Protein AF-A0A662XEL2-F1 (afdb_monomer_lite)

Secondary structure (DSSP, 8-state):
-HHHHHHHHHT-TTEEEES---TTS---SEEEEEEEETTEE--HHHHHHHHHHHH-EE-EEE--S-HHHHHHHTT--HHHHHHHHHHHHTT-GGG---EEEEE--TT--HHHHHHHHHHHHHHHHHGGGGGGGEEEETTTTEEEETTTTTS----GGG-----TT------PPPP-S-HHHHHHHHHHHHHHHHHHHHHHHHHHTTS--PPPGGGGGGS----S---S-------TTTT---------------------------TTTHHHHHHTTS--------------------------HHHHHHHHHTBTTTT-EEEETTEEEE-EES-HHHH---BHHHHT-

Foldseek 3Di:
DQLVLLVLQVVALQKQWWDADDPPDPDAQKTWIWGDDPVDTDQQQLLQQQCCQLALEHWDKDQDPPNVVSCLRVVHDPVNSVVLVVCVVVLVLSSHDIIIMFGDDPLDDPLLVVLSSLSSSCCSVQVVLCVVQWDADSVVRHIDGPVCVPPDDDDPVNPDPDDPPDDDPPPFPDADPDQSVQSVVSSVLSVVVSVVSVVVVVVPVVDDDDDDPPPPVPDDDDDDDDPPDDPDSDSPSNPPDPPDPDDDDDDDDDDDDDDDDDDDDDPPVVVVVVVVVPPDDDDDDDDDDDDPPPPPDPDDPPPPSVVSVLQQVQFPQAQRWDQHPSGIHGNDYGHCPPVVTDGNVVVVD

Radius of gyration: 24.94 Å; chains: 1; bounding box: 73×62×74 Å

pLDDT: mean 70.08, std 26.03, range [23.31, 98.12]

Structure (mmCIF, N/CA/C/O backbone):
data_AF-A0A662XEL2-F1
#
_entry.id   AF-A0A662XEL2-F1
#
loop_
_atom_site.group_PDB
_atom_site.id
_atom_site.type_symbol
_atom_site.label_atom_id
_atom_site.label_alt_id
_atom_site.label_comp_id
_atom_site.label_asym_id
_atom_site.label_entity_id
_atom_site.label_seq_id
_atom_site.pdbx_PDB_ins_code
_atom_site.Cartn_x
_atom_site.Cartn_y
_atom_site.Cartn_z
_atom_site.occupancy
_atom_site.B_iso_or_equiv
_atom_site.auth_seq_id
_atom_site.auth_comp_id
_atom_site.auth_asym_id
_atom_site.auth_atom_id
_atom_site.pdbx_PDB_model_num
ATOM 1 N N . HIS A 1 1 ? 1.942 -12.915 -14.004 1.00 81.31 1 HIS A N 1
ATOM 2 C CA . HIS A 1 1 ? 1.811 -11.926 -12.912 1.00 81.31 1 HIS A CA 1
ATOM 3 C C . HIS A 1 1 ? 0.521 -12.044 -12.106 1.00 81.31 1 HIS A C 1
ATOM 5 O O . HIS A 1 1 ? 0.627 -12.357 -10.932 1.00 81.31 1 HIS A O 1
ATOM 11 N N . VAL A 1 2 ? -0.681 -11.873 -12.682 1.00 89.00 2 VAL A N 1
ATOM 12 C CA . VAL A 1 2 ? -1.951 -11.873 -11.906 1.00 89.00 2 VAL A CA 1
ATOM 13 C C . VAL A 1 2 ? -2.126 -13.112 -11.020 1.00 89.00 2 VAL A C 1
ATOM 15 O O . VAL A 1 2 ? -2.349 -12.983 -9.819 1.00 89.00 2 VAL A O 1
ATOM 18 N N . LYS A 1 3 ? -1.957 -14.306 -11.602 1.00 89.12 3 LYS A N 1
ATOM 19 C CA . LYS A 1 3 ? -2.041 -15.579 -10.875 1.00 89.12 3 LYS A CA 1
ATOM 20 C C . LYS A 1 3 ? -1.024 -15.675 -9.728 1.00 89.12 3 LYS A C 1
ATOM 22 O O . LYS A 1 3 ? -1.411 -16.005 -8.617 1.00 89.12 3 LYS A O 1
ATOM 27 N N . HIS A 1 4 ? 0.233 -15.294 -9.979 1.00 90.81 4 HIS A N 1
ATOM 28 C CA . HIS A 1 4 ? 1.301 -15.278 -8.963 1.00 90.81 4 HIS A CA 1
ATOM 29 C C . HIS A 1 4 ? 0.958 -14.366 -7.780 1.00 90.81 4 HIS A C 1
ATOM 31 O O . HIS A 1 4 ? 1.052 -14.774 -6.628 1.00 90.81 4 HIS A O 1
ATOM 37 N N . VAL A 1 5 ? 0.481 -13.147 -8.057 1.00 91.81 5 VAL A N 1
ATOM 38 C CA . VAL A 1 5 ? 0.048 -12.206 -7.011 1.00 91.81 5 VAL A CA 1
ATOM 39 C C . VAL A 1 5 ? -1.099 -12.796 -6.191 1.00 91.81 5 VAL A C 1
ATOM 41 O O . VAL A 1 5 ? -1.062 -12.750 -4.964 1.00 91.81 5 VAL A O 1
ATOM 44 N N . ARG A 1 6 ? -2.107 -13.384 -6.847 1.00 90.62 6 ARG A N 1
ATOM 45 C CA . ARG A 1 6 ? -3.241 -14.018 -6.163 1.00 90.62 6 ARG A CA 1
ATOM 46 C C . ARG A 1 6 ? -2.781 -15.167 -5.270 1.00 90.62 6 ARG A C 1
ATOM 48 O O . ARG A 1 6 ? -3.188 -15.219 -4.113 1.00 90.62 6 ARG A O 1
ATOM 55 N N . GLU A 1 7 ? -1.933 -16.051 -5.783 1.00 91.31 7 GLU A N 1
ATOM 56 C CA . GLU A 1 7 ? -1.376 -17.180 -5.033 1.00 91.31 7 GLU A CA 1
ATOM 57 C C . GLU A 1 7 ? -0.576 -16.696 -3.819 1.00 91.31 7 GLU A C 1
ATOM 59 O O . GLU A 1 7 ? -0.839 -17.144 -2.706 1.00 91.31 7 GLU A O 1
ATOM 64 N N . SER A 1 8 ? 0.325 -15.728 -4.004 1.00 93.38 8 SER A N 1
ATOM 65 C CA . SER A 1 8 ? 1.147 -15.164 -2.927 1.00 93.38 8 SER A CA 1
ATOM 66 C C . SER A 1 8 ? 0.305 -14.502 -1.831 1.00 93.38 8 SER A C 1
ATOM 68 O O . SER A 1 8 ? 0.497 -14.776 -0.647 1.00 93.38 8 SER A O 1
ATOM 70 N N . LEU A 1 9 ? -0.678 -13.673 -2.200 1.00 92.62 9 LEU A N 1
ATOM 71 C CA . LEU A 1 9 ? -1.538 -12.996 -1.223 1.00 92.62 9 LEU A CA 1
ATOM 72 C C . LEU A 1 9 ? -2.494 -13.965 -0.514 1.00 92.62 9 LEU A C 1
ATOM 74 O O . LEU A 1 9 ? -2.778 -13.776 0.665 1.00 92.62 9 LEU A O 1
ATOM 78 N N . SER A 1 10 ? -2.966 -15.008 -1.202 1.00 90.81 10 SER A N 1
ATOM 79 C CA . SER A 1 10 ? -3.894 -15.995 -0.626 1.00 90.81 10 SER A CA 1
ATOM 80 C C . SER A 1 10 ? -3.216 -16.975 0.334 1.00 90.81 10 SER A C 1
ATOM 82 O O . SER A 1 10 ? -3.900 -17.618 1.123 1.00 90.81 10 SER A O 1
ATOM 84 N N . GLN A 1 11 ? -1.886 -17.098 0.293 1.00 93.12 11 GLN A N 1
ATOM 85 C CA . GLN A 1 11 ? -1.121 -17.935 1.226 1.00 93.12 11 GLN A CA 1
ATOM 86 C C . GLN A 1 11 ? -1.034 -17.351 2.643 1.00 93.12 11 GLN A C 1
ATOM 88 O O . GLN A 1 11 ? -0.609 -18.049 3.563 1.00 93.12 11 GLN A O 1
ATOM 93 N N . ASN A 1 12 ? -1.411 -16.085 2.838 1.00 94.38 12 ASN A N 1
ATOM 94 C CA . ASN A 1 12 ? -1.330 -15.417 4.129 1.00 94.38 12 ASN A CA 1
ATOM 95 C C . ASN A 1 12 ? -2.712 -15.265 4.770 1.00 94.38 12 ASN A C 1
ATOM 97 O O . ASN A 1 12 ? -3.530 -14.471 4.314 1.00 94.38 12 ASN A O 1
ATOM 101 N N . ASP A 1 13 ? -2.933 -15.949 5.895 1.00 93.81 13 ASP A N 1
ATOM 102 C CA . ASP A 1 13 ? -4.212 -15.958 6.627 1.00 93.81 13 ASP A CA 1
ATOM 103 C C . ASP A 1 13 ? -4.664 -14.576 7.145 1.00 93.81 13 ASP A C 1
ATOM 105 O O . ASP A 1 13 ? -5.832 -14.381 7.518 1.00 93.81 13 ASP A O 1
ATOM 109 N N . HIS A 1 14 ? -3.735 -13.617 7.214 1.00 96.06 14 HIS A N 1
ATOM 110 C CA . HIS A 1 14 ? -4.003 -12.236 7.606 1.00 96.06 14 HIS A CA 1
ATOM 111 C C . HIS A 1 14 ? -4.442 -11.359 6.435 1.00 96.06 14 HIS A C 1
ATOM 113 O O . HIS A 1 14 ? -4.916 -10.249 6.665 1.00 96.06 14 HIS A O 1
ATOM 119 N N . ILE A 1 15 ? -4.294 -11.812 5.191 1.00 96.25 15 ILE A N 1
ATOM 120 C CA . ILE A 1 15 ? -4.697 -11.060 4.007 1.00 96.25 15 ILE A CA 1
ATOM 121 C C . ILE A 1 15 ? -6.046 -11.584 3.544 1.00 96.25 15 ILE A C 1
ATOM 123 O O . ILE A 1 15 ? -6.220 -12.760 3.246 1.00 96.25 15 ILE A O 1
ATOM 127 N N . VAL A 1 16 ? -7.012 -10.680 3.447 1.00 94.06 16 VAL A N 1
ATOM 128 C CA . VAL A 1 16 ? -8.316 -10.988 2.877 1.00 94.06 16 VAL A CA 1
ATOM 129 C C . VAL A 1 16 ? -8.413 -10.274 1.540 1.00 94.06 16 VAL A C 1
ATOM 131 O O . VAL A 1 16 ? -8.630 -9.061 1.480 1.00 94.06 16 VAL A O 1
ATOM 134 N N . LEU A 1 17 ? -8.196 -11.034 0.467 1.00 92.44 17 LEU A N 1
ATOM 135 C CA . LEU A 1 17 ? -8.335 -10.546 -0.898 1.00 92.44 17 LEU A CA 1
ATOM 136 C C . LEU A 1 17 ? -9.823 -10.428 -1.250 1.00 92.44 17 LEU A C 1
ATOM 138 O O . LEU A 1 17 ? -10.615 -11.338 -0.984 1.00 92.44 17 LEU A O 1
ATOM 142 N N . LEU A 1 18 ? -10.202 -9.301 -1.844 1.00 89.44 18 LEU A N 1
ATOM 143 C CA . LEU A 1 18 ? -11.583 -8.973 -2.182 1.00 89.44 18 LEU A CA 1
ATOM 144 C C . LEU A 1 18 ? -11.838 -9.135 -3.682 1.00 89.44 18 LEU A C 1
ATOM 146 O O . LEU A 1 18 ? -10.959 -8.860 -4.500 1.00 89.44 18 LEU A O 1
ATOM 150 N N . GLY A 1 19 ? -13.066 -9.513 -4.031 1.00 84.06 19 GLY A N 1
ATOM 151 C CA . GLY A 1 19 ? -13.492 -9.769 -5.407 1.00 84.06 19 GLY A CA 1
ATOM 152 C C . GLY A 1 19 ? -13.508 -11.257 -5.752 1.00 84.06 19 GLY A C 1
ATOM 153 O O . GLY A 1 19 ? -13.352 -12.108 -4.880 1.00 84.06 19 GLY A O 1
ATOM 154 N N . CYS A 1 20 ? -13.739 -11.557 -7.030 1.00 78.00 20 CYS A N 1
ATOM 155 C CA . CYS A 1 20 ? -13.738 -12.924 -7.541 1.00 78.00 20 CYS A CA 1
ATOM 156 C C . CYS A 1 20 ? -12.298 -13.421 -7.734 1.00 78.00 20 CYS A C 1
ATOM 158 O O . CYS A 1 20 ? -11.471 -12.720 -8.322 1.00 78.00 20 CYS A O 1
ATOM 160 N N . HIS A 1 21 ? -12.024 -14.633 -7.247 1.00 73.06 21 HIS A N 1
ATOM 161 C CA . HIS A 1 21 ? -10.692 -15.254 -7.265 1.00 73.06 21 HIS A CA 1
ATOM 162 C C . HIS A 1 21 ? -10.622 -16.494 -8.150 1.00 73.06 21 HIS A C 1
ATOM 164 O O . HIS A 1 21 ? -9.624 -17.211 -8.103 1.00 73.06 21 HIS A O 1
ATOM 170 N N . ASP A 1 22 ? -11.663 -16.748 -8.941 1.00 75.31 22 ASP A N 1
ATOM 171 C CA . ASP A 1 22 ? -11.714 -17.921 -9.800 1.00 75.31 22 ASP A CA 1
ATOM 172 C C . ASP A 1 22 ? -10.627 -17.838 -10.883 1.00 75.31 22 ASP A C 1
ATOM 174 O O . ASP A 1 22 ? -10.302 -16.773 -11.423 1.00 75.31 22 ASP A O 1
ATOM 178 N N . ASP A 1 23 ? -10.026 -18.986 -11.189 1.00 67.50 23 ASP A N 1
ATOM 179 C CA . ASP A 1 23 ? -8.933 -19.092 -12.163 1.00 67.50 23 ASP A CA 1
ATOM 180 C C . ASP A 1 23 ? -9.390 -18.870 -13.617 1.00 67.50 23 ASP A C 1
ATOM 182 O O . ASP A 1 23 ? -8.546 -18.721 -14.496 1.00 67.50 23 ASP A O 1
ATOM 186 N N . ASP A 1 24 ? -10.702 -18.812 -13.860 1.00 68.88 24 ASP A N 1
ATOM 187 C CA . ASP A 1 24 ? -11.320 -18.694 -15.190 1.00 68.88 24 ASP A CA 1
ATOM 188 C C . ASP A 1 24 ? -11.743 -17.254 -15.547 1.00 68.88 24 ASP A C 1
ATOM 190 O O . ASP A 1 24 ? -12.446 -17.020 -16.527 1.00 68.88 24 ASP A O 1
ATOM 194 N N . VAL A 1 25 ? -11.348 -16.263 -14.737 1.00 71.62 25 VAL A N 1
ATOM 195 C CA . VAL A 1 25 ? -11.712 -14.855 -14.956 1.00 71.62 25 VAL A CA 1
ATOM 196 C C . VAL A 1 25 ? -10.517 -14.061 -15.472 1.00 71.62 25 VAL A C 1
ATOM 198 O O . VAL A 1 25 ? -9.508 -13.909 -14.777 1.00 71.62 25 VAL A O 1
ATOM 201 N N . ASP A 1 26 ? -10.672 -13.475 -16.662 1.00 77.31 26 ASP A N 1
ATOM 202 C CA . ASP A 1 26 ? -9.770 -12.447 -17.187 1.00 77.31 26 ASP A CA 1
ATOM 203 C C . ASP A 1 26 ? -9.827 -11.205 -16.284 1.00 77.31 26 ASP A C 1
ATOM 205 O O . ASP A 1 26 ? -10.736 -10.375 -16.357 1.00 77.31 26 ASP A O 1
ATOM 209 N N . GLN A 1 27 ? -8.847 -11.092 -15.388 1.00 82.00 27 GLN A N 1
ATOM 210 C CA . GLN A 1 27 ? -8.772 -10.036 -14.386 1.00 82.00 27 GLN A CA 1
ATOM 211 C C . GLN A 1 27 ? -7.630 -9.067 -14.704 1.00 82.00 27 GLN A C 1
ATOM 213 O O . GLN A 1 27 ? -6.490 -9.471 -14.939 1.00 82.00 27 GLN A O 1
ATOM 218 N N . LEU A 1 28 ? -7.914 -7.764 -14.635 1.00 86.38 28 LEU A N 1
ATOM 219 C CA . LEU A 1 28 ? -6.862 -6.747 -14.610 1.00 86.38 28 LEU A CA 1
ATOM 220 C C . LEU A 1 28 ? -5.964 -6.945 -13.373 1.00 86.38 28 LEU A C 1
ATOM 222 O O . LEU A 1 28 ? -6.461 -7.364 -12.328 1.00 86.38 28 LEU A O 1
ATOM 226 N N . PRO A 1 29 ? -4.667 -6.593 -13.431 1.00 89.31 29 PRO A N 1
ATOM 227 C CA . PRO A 1 29 ? -3.727 -6.729 -12.314 1.00 89.31 29 PRO A CA 1
ATOM 228 C C . PRO A 1 29 ? -3.955 -5.662 -11.228 1.00 89.31 29 PRO A C 1
ATOM 230 O O . PRO A 1 29 ? -3.033 -4.952 -10.833 1.00 89.31 29 PRO A O 1
ATOM 233 N N . VAL A 1 30 ? -5.198 -5.523 -10.765 1.00 90.38 30 VAL A N 1
ATOM 234 C CA . VAL A 1 30 ? -5.658 -4.590 -9.739 1.00 90.38 30 VAL A CA 1
ATOM 235 C C . VAL A 1 30 ? -6.266 -5.404 -8.608 1.00 90.38 30 VAL A C 1
ATOM 237 O O . VAL A 1 30 ? -7.253 -6.115 -8.789 1.00 90.38 30 VAL A O 1
ATOM 240 N N . PHE A 1 31 ? -5.689 -5.263 -7.424 1.00 91.56 31 PHE A N 1
ATOM 241 C CA . PHE A 1 31 ? -6.018 -6.060 -6.255 1.00 91.56 31 PHE A CA 1
ATOM 242 C C . PHE A 1 31 ? -6.499 -5.148 -5.137 1.00 91.56 31 PHE A C 1
ATOM 244 O O . PHE A 1 31 ? -5.882 -4.122 -4.851 1.00 91.56 31 PHE A O 1
ATOM 251 N N . SER A 1 32 ? -7.610 -5.524 -4.508 1.00 92.19 32 SER A N 1
ATOM 252 C CA . SER A 1 32 ? -8.132 -4.864 -3.312 1.00 92.19 32 SER A CA 1
ATOM 253 C C . SER A 1 32 ? -8.123 -5.855 -2.162 1.00 92.19 32 SER A C 1
ATOM 255 O O . SER A 1 32 ? -8.583 -6.982 -2.323 1.00 92.19 32 SER A O 1
ATOM 257 N N . PHE A 1 33 ? -7.604 -5.452 -1.011 1.00 94.19 33 PHE A N 1
ATOM 258 C CA . PHE A 1 33 ? -7.490 -6.328 0.148 1.00 94.19 33 PHE A CA 1
ATOM 259 C C . PHE A 1 33 ? -7.634 -5.554 1.456 1.00 94.19 33 PHE A C 1
ATOM 261 O O . PHE A 1 33 ? -7.467 -4.331 1.516 1.00 94.19 33 PHE A O 1
ATOM 268 N N . VAL A 1 34 ? -7.929 -6.299 2.515 1.00 94.81 34 VAL A N 1
ATOM 269 C CA . VAL A 1 34 ? -7.881 -5.832 3.903 1.00 94.81 34 VAL A CA 1
ATOM 270 C C . VAL A 1 34 ? -6.961 -6.741 4.712 1.00 94.81 34 VAL A C 1
ATOM 272 O O . VAL A 1 34 ? -6.758 -7.905 4.363 1.00 94.81 34 VAL A O 1
ATOM 275 N N . ILE A 1 35 ? -6.380 -6.200 5.783 1.00 95.88 35 ILE A N 1
ATOM 276 C CA . ILE A 1 35 ? -5.488 -6.952 6.670 1.00 95.88 35 ILE A CA 1
ATOM 277 C C . ILE A 1 35 ? -6.217 -7.246 7.972 1.00 95.88 35 ILE A C 1
ATOM 279 O O . ILE A 1 35 ? -6.613 -6.324 8.685 1.00 95.88 35 ILE A O 1
ATOM 283 N N . ARG A 1 36 ? -6.367 -8.531 8.280 1.00 94.75 36 ARG A N 1
ATOM 284 C CA . ARG A 1 36 ? -7.054 -9.061 9.452 1.00 94.75 36 ARG A CA 1
ATOM 285 C C . ARG A 1 36 ? -6.076 -9.353 10.587 1.00 94.75 36 ARG A C 1
ATOM 287 O O . ARG A 1 36 ? -5.066 -10.035 10.411 1.00 94.75 36 ARG A O 1
ATOM 294 N N . PHE A 1 37 ? -6.431 -8.904 11.781 1.00 92.56 37 PHE A N 1
ATOM 295 C CA . PHE A 1 37 ? -5.748 -9.206 13.029 1.00 92.56 37 PHE A CA 1
ATOM 296 C C . PHE A 1 37 ? -6.781 -9.645 14.073 1.00 92.56 37 PHE A C 1
ATOM 298 O O . PHE A 1 37 ? -7.514 -8.820 14.616 1.00 92.56 37 PHE A O 1
ATOM 305 N N . GLY A 1 38 ? -6.856 -10.955 14.327 1.00 89.81 38 GLY A N 1
ATOM 306 C CA . GLY A 1 38 ? -7.899 -11.536 15.176 1.00 89.81 38 GLY A CA 1
ATOM 307 C C . GLY A 1 38 ? -9.292 -11.370 14.560 1.00 89.81 38 GLY A C 1
ATOM 308 O O . GLY A 1 38 ? -9.525 -11.792 13.425 1.00 89.81 38 GLY A O 1
ATOM 309 N N . ASP A 1 39 ? -10.185 -10.741 15.320 1.00 87.69 39 ASP A N 1
ATOM 310 C CA . ASP A 1 39 ? -11.562 -10.367 14.970 1.00 87.69 39 ASP A CA 1
ATOM 311 C C . ASP A 1 39 ? -11.663 -8.987 14.288 1.00 87.69 39 ASP A C 1
ATOM 313 O O . ASP A 1 39 ? -12.748 -8.559 13.899 1.00 87.69 39 ASP A O 1
ATOM 317 N N . ARG A 1 40 ? -10.540 -8.273 14.141 1.00 89.31 40 ARG A N 1
ATOM 318 C CA . ARG A 1 40 ? -10.487 -6.885 13.658 1.00 89.31 40 ARG A CA 1
ATOM 319 C C . ARG A 1 40 ? -9.664 -6.746 12.390 1.00 89.31 40 ARG A C 1
ATOM 321 O O . ARG A 1 40 ? -8.925 -7.644 11.986 1.00 89.31 40 ARG A O 1
ATOM 328 N N . PHE A 1 41 ? -9.755 -5.567 11.787 1.00 92.44 41 PHE A N 1
ATOM 329 C CA . PHE A 1 41 ? -8.969 -5.192 10.619 1.00 92.44 41 PHE A CA 1
ATOM 330 C C . PHE A 1 41 ? -8.073 -3.997 10.927 1.00 92.44 41 PHE A C 1
ATOM 332 O O . PHE A 1 41 ? -8.455 -3.083 11.659 1.00 92.44 41 PHE A O 1
ATOM 339 N N . LEU A 1 42 ? -6.875 -3.994 10.347 1.00 94.19 42 LEU A N 1
ATOM 340 C CA . LEU A 1 42 ? -6.042 -2.799 10.328 1.00 94.19 42 LEU A CA 1
ATOM 341 C C . LEU A 1 42 ? -6.672 -1.762 9.398 1.00 94.19 42 LEU A C 1
ATOM 343 O O . LEU A 1 42 ? -7.098 -2.082 8.288 1.00 94.19 42 LEU A O 1
ATOM 347 N N . HIS A 1 43 ? -6.679 -0.505 9.835 1.00 93.94 43 HIS A N 1
ATOM 348 C CA . HIS A 1 43 ? -7.201 0.595 9.034 1.00 93.94 43 HIS A CA 1
ATOM 349 C C . HIS A 1 43 ? -6.434 0.702 7.702 1.00 93.94 43 HIS A C 1
ATOM 351 O O . HIS A 1 43 ? -5.205 0.777 7.684 1.00 93.94 43 HIS A O 1
ATOM 357 N N . HIS A 1 44 ? -7.134 0.773 6.569 1.00 93.94 44 HIS A N 1
ATOM 358 C CA . HIS A 1 44 ? -6.510 0.764 5.237 1.00 93.94 44 HIS A CA 1
ATOM 359 C C . HIS A 1 44 ? -5.459 1.877 5.048 1.00 93.94 44 HIS A C 1
ATOM 361 O O . HIS A 1 44 ? -4.371 1.628 4.530 1.00 93.94 44 HIS A O 1
ATOM 367 N N . ASN A 1 45 ? -5.731 3.100 5.523 1.00 94.12 45 ASN A N 1
ATOM 368 C CA . ASN A 1 45 ? -4.757 4.201 5.457 1.00 94.12 45 ASN A CA 1
ATOM 369 C C . ASN A 1 45 ? -3.527 3.978 6.351 1.00 94.12 45 ASN A C 1
ATOM 371 O O . ASN A 1 45 ? -2.446 4.441 5.995 1.00 94.12 45 ASN A O 1
ATOM 375 N N . PHE A 1 46 ? -3.655 3.242 7.460 1.00 95.69 46 PHE A N 1
ATOM 376 C CA . PHE A 1 46 ? -2.504 2.850 8.277 1.00 95.69 46 PHE A CA 1
ATOM 377 C C . PHE A 1 46 ? -1.610 1.880 7.506 1.00 95.69 46 PHE A C 1
ATOM 379 O O . PHE A 1 46 ? -0.398 2.070 7.445 1.00 95.69 46 PHE A O 1
ATOM 386 N N . VAL A 1 47 ? -2.210 0.887 6.843 1.00 96.88 47 VAL A N 1
ATOM 387 C CA . VAL A 1 47 ? -1.482 -0.069 5.996 1.00 96.88 47 VAL A CA 1
ATOM 388 C C . VAL A 1 47 ? -0.738 0.652 4.868 1.00 96.88 47 VAL A C 1
ATOM 390 O O . VAL A 1 47 ? 0.442 0.386 4.649 1.00 96.88 47 VAL A O 1
ATOM 393 N N . CYS A 1 48 ? -1.385 1.610 4.195 1.00 95.94 48 CYS A N 1
ATOM 394 C CA . CYS A 1 48 ? -0.749 2.410 3.141 1.00 95.94 48 CYS A CA 1
ATOM 395 C C . CYS A 1 48 ? 0.415 3.254 3.678 1.00 95.94 48 CYS A C 1
ATOM 397 O O . CYS A 1 48 ? 1.485 3.293 3.069 1.00 95.94 48 CYS A O 1
ATOM 399 N N . ALA A 1 49 ? 0.231 3.902 4.834 1.00 96.12 49 ALA A N 1
ATOM 4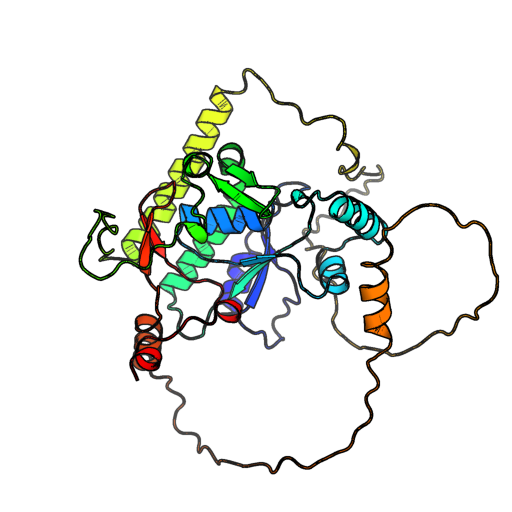00 C CA . ALA A 1 49 ? 1.286 4.675 5.483 1.00 96.12 49 ALA A CA 1
ATOM 401 C C . ALA A 1 49 ? 2.484 3.789 5.850 1.00 96.12 49 ALA A C 1
ATOM 403 O O . ALA A 1 49 ? 3.628 4.172 5.612 1.00 96.12 49 ALA A O 1
ATOM 404 N N . LEU A 1 50 ? 2.229 2.584 6.364 1.00 97.12 50 LEU A N 1
ATOM 405 C CA . LEU A 1 50 ? 3.274 1.654 6.772 1.00 97.12 50 LEU A CA 1
ATOM 406 C C . LEU A 1 50 ? 4.049 1.079 5.576 1.00 97.12 50 LEU A C 1
ATOM 408 O O . LEU A 1 50 ? 5.276 1.011 5.630 1.00 97.12 50 LEU A O 1
ATOM 412 N N . LEU A 1 51 ? 3.360 0.725 4.484 1.00 97.94 51 LEU A N 1
ATOM 413 C CA . LEU A 1 51 ? 3.994 0.295 3.229 1.00 97.94 51 LEU A CA 1
ATOM 414 C C . LEU A 1 51 ? 4.904 1.389 2.655 1.00 97.94 51 LEU A C 1
ATOM 416 O O . LEU A 1 51 ? 6.044 1.119 2.269 1.00 97.94 51 LEU A O 1
ATOM 420 N N . ASN A 1 52 ? 4.439 2.637 2.668 1.00 96.88 52 ASN A N 1
ATOM 421 C CA . ASN A 1 52 ? 5.236 3.766 2.210 1.00 96.88 52 ASN A CA 1
ATOM 422 C C . ASN A 1 52 ? 6.436 4.025 3.134 1.00 96.88 52 ASN A C 1
ATOM 424 O O . ASN A 1 52 ? 7.553 4.197 2.658 1.00 96.88 52 ASN A O 1
ATOM 428 N N . ASP A 1 53 ? 6.233 4.043 4.450 1.00 97.00 53 ASP A N 1
ATOM 429 C CA . ASP A 1 53 ? 7.278 4.433 5.396 1.00 97.00 53 ASP A CA 1
ATOM 430 C C . ASP A 1 53 ? 8.356 3.354 5.583 1.00 97.00 53 ASP A C 1
ATOM 432 O O . ASP A 1 53 ? 9.530 3.688 5.711 1.00 97.00 53 ASP A O 1
ATOM 436 N N . LEU A 1 54 ? 8.000 2.066 5.587 1.00 97.38 54 LEU A N 1
ATOM 437 C CA . LEU A 1 54 ? 8.983 0.984 5.727 1.00 97.38 54 LEU A CA 1
ATOM 438 C C . LEU A 1 54 ? 9.657 0.624 4.401 1.00 97.38 54 LEU A C 1
ATOM 440 O O . LEU A 1 54 ? 10.849 0.317 4.395 1.00 97.38 54 LEU A O 1
ATOM 444 N N . PHE A 1 55 ? 8.912 0.660 3.294 1.00 98.00 55 PHE A N 1
ATOM 445 C CA . PHE A 1 55 ? 9.341 0.046 2.034 1.00 98.00 55 PHE A CA 1
ATOM 446 C C . PHE A 1 55 ? 9.392 1.013 0.850 1.00 98.00 55 PHE A C 1
ATOM 448 O O . PHE A 1 55 ? 9.900 0.644 -0.207 1.00 98.00 55 PHE A O 1
ATOM 455 N N . GLY A 1 56 ? 8.885 2.238 0.996 1.00 96.56 56 GLY A N 1
ATOM 456 C CA . GLY A 1 56 ? 8.755 3.179 -0.116 1.00 96.56 56 GLY A CA 1
ATOM 457 C C . GLY A 1 56 ? 7.645 2.822 -1.104 1.00 96.56 56 GLY A C 1
ATOM 458 O O . GLY A 1 56 ? 7.577 3.431 -2.170 1.00 96.56 56 GLY A O 1
ATOM 459 N N . ILE A 1 57 ? 6.784 1.854 -0.767 1.00 96.75 57 ILE A N 1
ATOM 460 C CA . ILE A 1 57 ? 5.730 1.351 -1.650 1.00 96.75 57 ILE A CA 1
ATOM 461 C C . ILE A 1 57 ? 4.485 2.225 -1.517 1.00 96.75 57 ILE A C 1
ATOM 463 O O . ILE A 1 57 ? 3.899 2.349 -0.442 1.00 96.75 57 ILE A O 1
ATOM 467 N N . GLN A 1 58 ? 4.057 2.807 -2.631 1.00 93.56 58 GLN A N 1
ATOM 468 C CA . GLN A 1 58 ? 2.917 3.70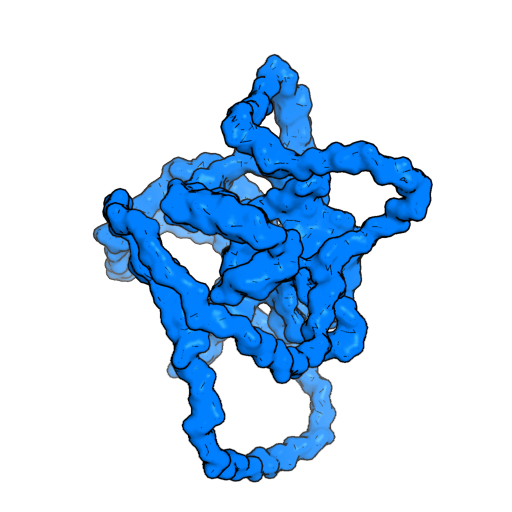7 -2.695 1.00 93.56 58 GLN A CA 1
ATOM 469 C C . GLN A 1 58 ? 1.673 2.977 -3.179 1.00 93.56 58 GLN A C 1
ATOM 471 O O . GLN A 1 58 ? 1.477 2.772 -4.377 1.00 93.56 58 GLN A O 1
ATOM 476 N N . THR A 1 59 ? 0.824 2.627 -2.222 1.00 93.56 59 THR A N 1
ATOM 477 C CA . THR A 1 59 ? -0.528 2.110 -2.438 1.00 93.56 59 THR A CA 1
ATOM 478 C C . THR A 1 59 ? -1.566 3.193 -2.149 1.00 93.56 59 THR A C 1
ATOM 480 O O . THR A 1 59 ? -1.247 4.284 -1.662 1.00 93.56 59 THR A O 1
ATOM 483 N N . ARG A 1 60 ? -2.831 2.915 -2.469 1.00 89.50 60 ARG A N 1
ATOM 484 C CA . ARG A 1 60 ? -3.954 3.796 -2.131 1.00 89.50 60 ARG A CA 1
ATOM 485 C C . ARG A 1 60 ? -4.913 3.068 -1.207 1.00 89.50 60 ARG A C 1
ATOM 487 O O . ARG A 1 60 ? -5.332 1.951 -1.491 1.00 89.50 60 ARG A O 1
ATOM 494 N N . GLY A 1 61 ? -5.288 3.742 -0.129 1.00 87.00 61 GLY A N 1
ATOM 495 C CA . GLY A 1 61 ? -6.370 3.330 0.750 1.00 87.00 61 GLY A CA 1
ATOM 496 C C . GLY A 1 61 ? -7.600 4.183 0.472 1.00 87.00 61 GLY A C 1
ATOM 497 O O . GLY A 1 61 ? -7.472 5.382 0.219 1.00 87.00 61 GLY A O 1
ATOM 498 N N . GLY A 1 62 ? -8.788 3.592 0.519 1.00 80.25 62 GLY A N 1
ATOM 499 C CA . GLY A 1 62 ? -10.015 4.376 0.438 1.00 80.25 62 GLY A CA 1
ATOM 500 C C . GLY A 1 62 ? -11.290 3.551 0.434 1.00 80.25 62 GLY A C 1
ATOM 501 O O . GLY A 1 62 ? -11.281 2.348 0.163 1.00 80.25 62 GLY A O 1
ATOM 502 N N . CYS A 1 63 ? -12.399 4.235 0.714 1.00 69.75 63 CYS A N 1
ATOM 503 C CA . CYS A 1 63 ? -13.729 3.714 0.447 1.00 69.75 63 CYS A CA 1
ATOM 504 C C . CYS A 1 63 ? -13.951 3.670 -1.069 1.00 69.75 63 CYS A C 1
ATOM 506 O O . CYS A 1 63 ? -13.596 4.607 -1.790 1.00 69.75 63 CYS A O 1
ATOM 508 N N . GLN A 1 64 ? -14.544 2.592 -1.572 1.00 62.19 64 GLN A N 1
ATOM 509 C CA . GLN A 1 64 ? -14.913 2.545 -2.982 1.00 62.19 64 GLN A CA 1
ATOM 510 C C . GLN A 1 64 ? -16.036 3.556 -3.250 1.00 62.19 64 GLN A C 1
ATOM 512 O O . GLN A 1 64 ? -16.964 3.676 -2.454 1.00 62.19 64 GLN A O 1
ATOM 517 N N . CYS A 1 65 ? -15.967 4.273 -4.377 1.00 59.28 65 CYS A N 1
ATOM 518 C CA . CYS A 1 65 ? -16.973 5.271 -4.774 1.00 59.28 65 CYS A CA 1
ATOM 519 C C . CYS A 1 65 ? -18.384 4.678 -4.957 1.00 59.28 65 CYS A C 1
ATOM 521 O O . CYS A 1 65 ? -19.357 5.419 -5.024 1.00 59.28 65 CYS A O 1
ATOM 523 N N . ALA A 1 66 ? -18.498 3.350 -5.012 1.00 63.16 66 ALA A N 1
ATOM 524 C CA . ALA A 1 66 ? -19.751 2.616 -4.964 1.00 63.16 66 ALA A CA 1
ATOM 525 C C . ALA A 1 66 ? -20.000 2.113 -3.531 1.00 63.16 66 ALA A C 1
ATOM 527 O O . ALA A 1 66 ? -19.704 0.960 -3.212 1.00 63.16 66 ALA A O 1
ATOM 528 N N . GLY A 1 67 ? -20.531 2.983 -2.667 1.00 72.88 67 GLY A N 1
ATOM 529 C CA . GLY A 1 67 ? -20.786 2.687 -1.248 1.00 72.88 67 GLY A CA 1
ATOM 530 C C . GLY A 1 67 ? -21.522 1.358 -1.001 1.00 72.88 67 GLY A C 1
ATOM 531 O O . GLY A 1 67 ? -21.003 0.532 -0.249 1.00 72.88 67 GLY A O 1
ATOM 532 N N . PRO A 1 68 ? -22.653 1.080 -1.682 1.00 76.00 68 PRO A N 1
ATOM 533 C CA . PRO A 1 68 ? -23.383 -0.181 -1.521 1.00 76.00 68 PRO A CA 1
ATOM 534 C C . PRO A 1 68 ? -22.580 -1.420 -1.940 1.00 76.00 68 PRO A C 1
ATOM 536 O O . PRO A 1 68 ? -22.632 -2.456 -1.277 1.00 76.00 68 PRO A O 1
ATOM 539 N N . TYR A 1 69 ? -21.797 -1.314 -3.018 1.00 78.38 69 TYR A N 1
ATOM 540 C CA . TYR A 1 69 ? -20.935 -2.404 -3.475 1.00 78.38 69 TYR A CA 1
ATOM 541 C C . TYR A 1 69 ? -19.794 -2.661 -2.485 1.00 78.38 69 TYR A C 1
ATOM 543 O O . TYR A 1 69 ? -19.553 -3.806 -2.113 1.00 78.38 69 TYR A O 1
ATOM 551 N N . GLY A 1 70 ? -19.143 -1.602 -1.995 1.00 79.69 70 GLY A N 1
ATOM 552 C CA . GLY A 1 70 ? -18.103 -1.702 -0.972 1.00 79.69 70 GLY A CA 1
ATOM 553 C C . GLY A 1 70 ? -18.626 -2.305 0.332 1.00 79.69 70 GLY A C 1
ATOM 554 O O . GLY A 1 70 ? -17.972 -3.169 0.910 1.00 79.69 70 GLY A O 1
ATOM 555 N N . ALA A 1 71 ? -19.830 -1.919 0.758 1.00 80.38 71 ALA A N 1
ATOM 556 C CA . ALA A 1 71 ? -20.475 -2.487 1.936 1.00 80.38 71 ALA A CA 1
ATOM 557 C C . ALA A 1 71 ? -20.751 -3.988 1.773 1.00 80.38 71 ALA A C 1
ATOM 559 O O . ALA A 1 71 ? -20.444 -4.766 2.673 1.00 80.38 71 ALA A O 1
ATOM 560 N N . ARG A 1 72 ? -21.251 -4.413 0.604 1.00 81.62 72 ARG A N 1
ATOM 561 C CA . ARG A 1 72 ? -21.461 -5.834 0.296 1.00 81.62 72 ARG A CA 1
ATOM 562 C C . ARG A 1 72 ? -20.143 -6.611 0.245 1.00 81.62 72 ARG A C 1
ATOM 564 O O . ARG A 1 72 ? -20.069 -7.708 0.785 1.00 81.62 72 ARG A O 1
ATOM 571 N N . LEU A 1 73 ? -19.106 -6.042 -0.367 1.00 82.88 73 LEU A N 1
ATOM 572 C CA . LEU A 1 73 ? -17.778 -6.652 -0.482 1.00 82.88 73 LEU A CA 1
ATOM 573 C C . LEU A 1 73 ? -17.100 -6.849 0.880 1.00 82.88 73 LEU A C 1
ATOM 575 O O . LEU A 1 73 ? -16.346 -7.797 1.056 1.00 82.88 73 LEU A O 1
ATOM 579 N N . LEU A 1 74 ? -17.389 -5.964 1.833 1.00 84.25 74 LEU A N 1
ATOM 580 C CA . LEU A 1 74 ? -16.939 -6.047 3.223 1.00 84.25 74 LEU A CA 1
ATOM 581 C C . LEU A 1 74 ? -17.932 -6.793 4.130 1.00 84.25 74 LEU A C 1
ATOM 583 O O . LEU A 1 74 ? -17.741 -6.813 5.344 1.00 84.25 74 LEU A O 1
ATOM 587 N N . GLY A 1 75 ? -18.991 -7.388 3.564 1.00 83.00 75 GLY A N 1
ATOM 588 C CA . GLY A 1 75 ? -20.013 -8.150 4.291 1.00 83.00 75 GLY A CA 1
ATOM 589 C C . GLY A 1 75 ? -20.718 -7.359 5.394 1.00 83.00 75 GLY A C 1
ATOM 590 O O . GLY A 1 75 ? -21.098 -7.925 6.418 1.00 83.00 75 GLY A O 1
ATOM 591 N N . LEU A 1 76 ? -20.879 -6.046 5.216 1.00 84.56 76 LEU A N 1
ATOM 592 C CA . LEU A 1 76 ? -21.565 -5.199 6.185 1.00 84.56 76 LEU A CA 1
ATOM 593 C C . LEU A 1 76 ? -23.071 -5.479 6.157 1.00 84.56 76 LEU A C 1
ATOM 595 O O . LEU A 1 76 ? -23.709 -5.449 5.104 1.00 84.56 76 LEU A O 1
ATOM 599 N N . SER A 1 77 ? -23.644 -5.729 7.335 1.00 85.56 77 SER A N 1
ATOM 600 C CA . SER A 1 77 ? -25.091 -5.848 7.496 1.00 85.56 77 SER A CA 1
ATOM 601 C C . SER A 1 77 ? -25.760 -4.476 7.323 1.00 85.56 77 SER A C 1
ATOM 603 O O . SER A 1 77 ? -25.118 -3.450 7.565 1.00 85.56 77 SER A O 1
ATOM 605 N N . PRO A 1 78 ? -27.060 -4.414 6.984 1.00 84.06 78 PRO A N 1
ATOM 606 C CA . PRO A 1 78 ? -27.793 -3.148 6.938 1.00 84.06 78 PRO A CA 1
ATOM 607 C C . PRO A 1 78 ? -27.697 -2.340 8.244 1.00 84.06 78 PRO A C 1
ATOM 609 O O . PRO A 1 78 ? -27.576 -1.119 8.202 1.00 84.06 78 PRO A O 1
ATOM 612 N N . GLY A 1 79 ? -27.667 -3.019 9.398 1.00 85.25 79 GLY A N 1
ATOM 613 C CA . GLY A 1 79 ? -27.470 -2.377 10.701 1.00 85.25 79 GLY A CA 1
ATOM 614 C C . GLY A 1 79 ? -26.077 -1.760 10.861 1.00 85.25 79 GLY A C 1
ATOM 615 O O . GLY A 1 79 ? -25.964 -0.630 11.328 1.00 85.25 79 GLY A O 1
ATOM 616 N N . HIS A 1 80 ? -25.021 -2.451 10.411 1.00 84.88 80 HIS A N 1
ATOM 617 C CA . HIS A 1 80 ? -23.663 -1.892 10.397 1.00 84.88 80 HIS A CA 1
ATOM 618 C C . HIS A 1 80 ? -23.550 -0.693 9.455 1.00 84.88 80 HIS A C 1
ATOM 620 O O . HIS A 1 80 ? -22.884 0.279 9.793 1.00 84.88 80 HIS A O 1
ATOM 626 N N . ILE A 1 81 ? -24.206 -0.742 8.292 1.00 84.50 81 ILE A N 1
ATOM 627 C CA . ILE A 1 81 ? -24.215 0.366 7.328 1.00 84.50 81 ILE A CA 1
ATOM 628 C C . ILE A 1 81 ? -24.877 1.604 7.941 1.00 84.50 81 ILE A C 1
ATOM 630 O O . ILE A 1 81 ? -24.321 2.693 7.826 1.00 84.50 81 ILE A O 1
ATOM 634 N N . ALA A 1 82 ? -26.014 1.441 8.624 1.00 85.06 82 ALA A N 1
ATOM 635 C CA . ALA A 1 82 ? -26.694 2.542 9.306 1.00 85.06 82 ALA A CA 1
ATOM 636 C C . ALA A 1 82 ? -25.827 3.148 10.423 1.00 85.06 82 ALA A C 1
ATOM 638 O O . ALA A 1 82 ? -25.560 4.346 10.404 1.00 85.06 82 ALA A O 1
ATOM 639 N N . ALA A 1 83 ? -25.293 2.316 11.327 1.00 84.75 83 ALA A N 1
ATOM 640 C CA . ALA A 1 83 ? -24.437 2.775 12.426 1.00 84.75 83 ALA A CA 1
ATOM 641 C C . ALA A 1 83 ? -23.163 3.479 11.929 1.00 84.75 83 ALA A C 1
ATOM 643 O O . ALA A 1 83 ? -22.695 4.458 12.510 1.00 84.75 83 ALA A O 1
ATOM 644 N N . LEU A 1 84 ? -22.598 2.989 10.827 1.00 83.56 84 LEU A N 1
ATOM 645 C CA . LEU A 1 84 ? -21.469 3.623 10.173 1.00 83.56 84 LEU A CA 1
ATOM 646 C C . LEU A 1 84 ? -21.855 4.960 9.526 1.00 83.56 84 LEU A C 1
ATOM 648 O O . LEU A 1 84 ? -21.075 5.907 9.588 1.00 83.56 84 LEU A O 1
ATOM 652 N N . GLY A 1 85 ? -23.040 5.045 8.917 1.00 82.50 85 GLY A N 1
ATOM 653 C CA . GLY A 1 85 ? -23.597 6.295 8.402 1.00 82.50 85 GLY A CA 1
ATOM 654 C C . GLY A 1 85 ? -23.689 7.357 9.496 1.00 82.50 85 GLY A C 1
ATOM 655 O O . GLY A 1 85 ? -23.188 8.467 9.312 1.00 82.50 85 GLY A O 1
ATOM 656 N N . ASP A 1 86 ? -24.206 6.983 10.667 1.00 85.12 86 ASP A N 1
ATOM 657 C CA . ASP A 1 86 ? -24.284 7.860 11.840 1.00 85.12 86 ASP A CA 1
ATOM 658 C C . ASP A 1 86 ? -22.890 8.291 12.326 1.00 85.12 86 ASP A C 1
ATOM 660 O O . ASP A 1 86 ? -22.659 9.463 12.629 1.00 85.12 86 ASP A O 1
ATOM 664 N N . ALA A 1 87 ? -21.924 7.366 12.355 1.00 83.50 87 ALA A N 1
ATOM 665 C CA . ALA A 1 87 ? -20.545 7.660 12.740 1.00 83.50 87 ALA A CA 1
ATOM 666 C C . ALA A 1 87 ? -19.851 8.635 11.774 1.00 83.50 87 ALA A C 1
ATOM 668 O O . ALA A 1 87 ? -19.144 9.549 12.211 1.00 83.50 87 ALA A O 1
ATOM 669 N N . VAL A 1 88 ? -20.067 8.471 10.467 1.00 80.69 88 VAL A N 1
ATOM 670 C CA . VAL A 1 88 ? -19.547 9.382 9.439 1.00 80.69 88 VAL A CA 1
ATOM 671 C C . VAL A 1 88 ? -20.219 10.754 9.554 1.00 80.69 88 VAL A C 1
ATOM 673 O O . VAL A 1 88 ? -19.523 11.768 9.527 1.00 80.69 88 VAL A O 1
ATOM 676 N N . ALA A 1 89 ? -21.536 10.812 9.781 1.00 82.88 89 ALA A N 1
ATOM 677 C CA . ALA A 1 89 ? -22.252 12.064 10.043 1.00 82.88 89 ALA A CA 1
ATOM 678 C C . ALA A 1 89 ? -21.733 12.777 11.309 1.00 82.88 89 ALA A C 1
ATOM 680 O O . ALA A 1 89 ? -21.610 14.004 11.340 1.00 82.88 89 ALA A O 1
ATOM 681 N N . ALA A 1 90 ? -21.326 12.010 12.325 1.00 84.06 90 ALA A N 1
ATOM 682 C CA . ALA A 1 90 ? -20.667 12.503 13.533 1.00 84.06 90 ALA A CA 1
ATOM 683 C C . ALA A 1 90 ? -19.181 12.886 13.337 1.00 84.06 90 ALA A C 1
ATOM 685 O O . ALA A 1 90 ? -18.513 13.242 14.310 1.00 84.06 90 ALA A O 1
ATOM 686 N N . LYS A 1 91 ? -18.662 12.860 12.099 1.00 81.19 91 LYS A N 1
ATOM 687 C CA . LYS A 1 91 ? -17.264 13.157 11.726 1.00 81.19 91 LYS A CA 1
ATOM 688 C C . LYS A 1 91 ? -16.229 12.210 12.337 1.00 81.19 91 LYS A C 1
ATOM 690 O O . LYS A 1 91 ? -15.071 12.589 12.510 1.00 81.19 91 LYS A O 1
ATOM 695 N N . ASN A 1 92 ? -16.617 10.975 12.645 1.00 80.06 92 ASN A N 1
ATOM 696 C CA . ASN A 1 92 ? -15.681 9.940 13.065 1.00 80.06 92 ASN A CA 1
ATOM 697 C C . ASN A 1 92 ? -15.073 9.240 11.838 1.00 80.06 92 ASN A C 1
ATOM 699 O O . ASN A 1 92 ? -15.445 8.123 11.476 1.00 80.06 92 ASN A O 1
ATOM 703 N N . GLU A 1 93 ? -14.133 9.921 11.180 1.00 80.75 93 GLU A N 1
ATOM 704 C CA . GLU A 1 93 ? -13.498 9.447 9.941 1.00 80.75 93 GLU A CA 1
ATOM 705 C C . GLU A 1 93 ? -12.684 8.151 10.124 1.00 80.75 93 GLU A C 1
ATOM 707 O O . GLU A 1 93 ? -12.462 7.438 9.149 1.00 80.75 93 GLU A O 1
ATOM 712 N N . VAL A 1 94 ? -12.270 7.806 11.354 1.00 83.56 94 VAL A N 1
ATOM 713 C CA . VAL A 1 94 ? -11.553 6.548 11.663 1.00 83.56 94 VAL A CA 1
ATOM 714 C C . VAL A 1 94 ? -12.397 5.322 11.327 1.00 83.56 94 VAL A C 1
ATOM 716 O O . VAL A 1 94 ? -11.866 4.278 10.951 1.00 83.56 94 VAL A O 1
ATOM 719 N N . LEU A 1 95 ? -13.715 5.421 11.503 1.00 83.19 95 LEU A N 1
ATOM 720 C CA . LEU A 1 95 ? -14.622 4.289 11.329 1.00 83.19 95 LEU A CA 1
ATOM 721 C C . LEU A 1 95 ? -14.978 4.042 9.865 1.00 83.19 95 LEU A C 1
ATOM 723 O O . LEU A 1 95 ? -15.587 3.021 9.549 1.00 83.19 95 LEU A O 1
ATOM 727 N N . LYS A 1 96 ? -14.581 4.943 8.963 1.00 82.75 96 LYS A N 1
ATOM 728 C CA . LYS A 1 96 ? -14.899 4.842 7.546 1.00 82.75 96 LYS A CA 1
ATOM 729 C C . LYS A 1 96 ? -14.300 3.560 6.955 1.00 82.75 96 LYS A C 1
ATOM 731 O O . LYS A 1 96 ? -13.082 3.380 6.971 1.00 82.75 96 LYS A O 1
ATOM 736 N N . PRO A 1 97 ? -15.125 2.659 6.398 1.00 82.50 97 PRO A N 1
ATOM 737 C CA . PRO A 1 97 ? -14.640 1.423 5.832 1.00 82.50 97 PRO A CA 1
ATOM 738 C C . PRO A 1 97 ? -13.901 1.723 4.538 1.00 82.50 97 PRO A C 1
ATOM 740 O O . PRO A 1 97 ? -14.274 2.593 3.743 1.00 82.50 97 PRO A O 1
ATOM 743 N N . GLY A 1 98 ? -12.876 0.933 4.286 1.00 88.56 98 GLY A N 1
ATOM 744 C CA . GLY A 1 98 ? -12.105 1.052 3.072 1.00 88.56 98 GLY A CA 1
ATOM 745 C C . GLY A 1 98 ? -11.161 -0.113 2.910 1.00 88.56 98 GLY A C 1
ATOM 746 O O . GLY A 1 98 ? -11.009 -0.964 3.786 1.00 88.56 98 GLY A O 1
ATOM 747 N N . VAL A 1 99 ? -10.536 -0.136 1.746 1.00 92.00 99 VAL A N 1
ATOM 748 C CA . VAL A 1 99 ? -9.665 -1.221 1.313 1.00 92.00 99 VAL A CA 1
ATOM 749 C C . VAL A 1 99 ? -8.331 -0.637 0.894 1.00 92.00 99 VAL A C 1
ATOM 751 O O . VAL A 1 99 ? -8.243 0.538 0.526 1.00 92.00 99 VAL A O 1
ATOM 754 N N . VAL A 1 100 ? -7.288 -1.455 0.946 1.00 94.44 100 VAL A N 1
ATOM 755 C CA . VAL A 1 100 ? -6.021 -1.129 0.300 1.00 94.44 100 VAL A CA 1
ATOM 756 C C . VAL A 1 100 ? -6.103 -1.635 -1.127 1.00 94.44 100 VAL A C 1
ATOM 758 O O . VAL A 1 100 ? -6.386 -2.810 -1.356 1.00 94.44 100 VAL A O 1
ATOM 761 N N . ARG A 1 101 ? -5.867 -0.745 -2.086 1.00 92.88 101 ARG A N 1
ATOM 762 C CA . ARG A 1 101 ? -5.747 -1.085 -3.497 1.00 92.88 101 ARG A CA 1
ATOM 763 C C . ARG A 1 101 ? -4.286 -1.045 -3.910 1.00 92.88 101 ARG A C 1
ATOM 765 O O . ARG A 1 101 ? -3.572 -0.086 -3.601 1.00 92.88 101 ARG A O 1
ATOM 772 N N . MET A 1 102 ? -3.888 -2.056 -4.672 1.00 92.44 102 MET A N 1
ATOM 773 C CA . MET A 1 102 ? -2.645 -2.044 -5.423 1.00 92.44 102 MET A CA 1
ATOM 774 C C . MET A 1 102 ? -2.841 -2.482 -6.874 1.00 92.44 102 MET A C 1
ATOM 776 O O . MET A 1 102 ? -3.794 -3.194 -7.185 1.00 92.44 102 MET A O 1
ATOM 780 N N . SER A 1 103 ? -1.947 -2.066 -7.769 1.00 91.81 103 SER A N 1
ATOM 781 C CA . SER A 1 103 ? -1.957 -2.512 -9.164 1.00 91.81 103 SER A CA 1
ATOM 782 C C . SER A 1 103 ? -0.555 -2.715 -9.724 1.00 91.81 103 SER A C 1
ATOM 784 O O . SER A 1 103 ? 0.309 -1.867 -9.492 1.00 91.81 103 SER A O 1
ATOM 786 N N . PHE A 1 104 ? -0.381 -3.736 -10.558 1.00 89.88 104 PHE A N 1
ATOM 787 C CA . PHE A 1 104 ? 0.879 -4.039 -11.238 1.00 89.88 104 PHE A CA 1
ATOM 788 C C . PHE A 1 104 ? 0.754 -3.722 -12.734 1.00 89.88 104 PHE A C 1
ATOM 790 O O . PHE A 1 104 ? -0.021 -4.380 -13.426 1.00 89.88 104 PHE A O 1
ATOM 797 N N . PRO A 1 105 ? 1.453 -2.706 -13.263 1.00 88.06 105 PRO A N 1
ATOM 798 C CA . PRO A 1 105 ? 1.479 -2.453 -14.693 1.00 88.06 105 PRO A CA 1
ATOM 799 C C . PRO A 1 105 ? 2.307 -3.532 -15.398 1.00 88.06 105 PRO A C 1
ATOM 801 O O . PRO A 1 105 ? 3.134 -4.209 -14.794 1.00 88.06 105 PRO A O 1
ATOM 804 N N . TYR A 1 106 ? 2.108 -3.655 -16.705 1.00 85.56 106 TYR A N 1
ATOM 805 C CA . TYR A 1 106 ? 2.712 -4.704 -17.530 1.00 85.56 106 TYR A CA 1
ATOM 806 C C . TYR A 1 106 ? 4.247 -4.636 -17.642 1.00 85.56 106 TYR A C 1
ATOM 808 O O . TYR A 1 106 ? 4.859 -5.605 -18.072 1.00 85.56 106 TYR A O 1
ATOM 816 N N . PHE A 1 107 ? 4.859 -3.503 -17.289 1.00 87.81 107 PHE A N 1
ATOM 817 C CA . PHE A 1 107 ? 6.309 -3.279 -17.333 1.00 87.81 107 PHE A CA 1
ATOM 818 C C . PHE A 1 107 ? 6.990 -3.413 -15.960 1.00 87.81 107 PHE A C 1
ATOM 820 O O . PHE A 1 107 ? 8.167 -3.086 -15.834 1.00 87.81 107 PHE A O 1
ATOM 827 N N . VAL A 1 108 ? 6.267 -3.830 -14.912 1.00 88.56 108 VAL A N 1
ATOM 828 C CA . VAL A 1 108 ? 6.907 -4.147 -13.626 1.00 88.56 108 VAL A CA 1
ATOM 829 C C . VAL A 1 108 ? 7.761 -5.401 -13.781 1.00 88.56 108 VAL A C 1
ATOM 831 O O . VAL A 1 108 ? 7.284 -6.426 -14.268 1.00 88.56 108 VAL A O 1
ATOM 834 N N . ASP A 1 109 ? 9.012 -5.296 -13.342 1.00 89.50 109 ASP A N 1
ATOM 835 C CA . ASP A 1 109 ? 9.942 -6.415 -13.267 1.00 89.50 109 ASP A CA 1
ATOM 836 C C . ASP A 1 109 ? 9.571 -7.401 -12.141 1.00 89.50 109 ASP A C 1
ATOM 838 O O . ASP A 1 109 ? 8.899 -7.051 -11.163 1.00 89.50 109 ASP A O 1
ATOM 842 N N . ASP A 1 110 ? 9.996 -8.657 -12.292 1.00 91.31 110 ASP A N 1
ATOM 843 C CA . ASP A 1 110 ? 9.657 -9.728 -11.348 1.00 91.31 110 ASP A CA 1
ATOM 844 C C . ASP A 1 110 ? 10.247 -9.476 -9.946 1.00 91.31 110 ASP A C 1
ATOM 846 O O . ASP A 1 110 ? 9.595 -9.774 -8.944 1.00 91.31 110 ASP A O 1
ATOM 850 N N . ASP A 1 111 ? 11.430 -8.859 -9.853 1.00 92.88 111 ASP A N 1
ATOM 851 C CA . ASP A 1 111 ? 12.094 -8.546 -8.578 1.00 92.88 111 ASP A CA 1
ATOM 852 C C . ASP A 1 111 ? 11.336 -7.461 -7.781 1.00 92.88 111 ASP A C 1
ATOM 854 O O . ASP A 1 111 ? 11.232 -7.511 -6.552 1.00 92.88 111 ASP A O 1
ATOM 858 N N . GLU A 1 112 ? 10.791 -6.453 -8.461 1.00 93.25 112 GLU A N 1
ATOM 859 C CA . GLU A 1 112 ? 9.933 -5.415 -7.899 1.00 93.25 112 GLU A CA 1
ATOM 860 C C . GLU A 1 112 ? 8.599 -5.986 -7.453 1.00 93.25 112 GLU A C 1
ATOM 862 O O . GLU A 1 112 ? 8.128 -5.645 -6.366 1.00 93.25 112 GLU A O 1
ATOM 867 N N . MET A 1 113 ? 8.005 -6.859 -8.267 1.00 94.31 113 MET A N 1
ATOM 868 C CA . MET A 1 113 ? 6.779 -7.553 -7.903 1.00 94.31 113 MET A CA 1
ATOM 869 C C . MET A 1 113 ? 6.969 -8.354 -6.620 1.00 94.31 113 MET A C 1
ATOM 871 O O . MET A 1 113 ? 6.181 -8.195 -5.687 1.00 94.31 113 MET A O 1
ATOM 875 N N . GLU A 1 114 ? 8.029 -9.157 -6.547 1.00 96.19 114 GLU A N 1
ATOM 876 C CA . GLU A 1 114 ? 8.316 -9.977 -5.375 1.00 96.19 114 GLU A CA 1
ATOM 877 C C . GLU A 1 114 ? 8.595 -9.107 -4.146 1.00 96.19 114 GLU A C 1
ATOM 879 O O . GLU A 1 114 ? 8.027 -9.344 -3.083 1.00 96.19 114 GLU A O 1
ATOM 884 N N . TYR A 1 115 ? 9.343 -8.007 -4.294 1.00 97.56 115 TYR A N 1
ATOM 885 C CA . TYR A 1 115 ? 9.534 -7.042 -3.208 1.00 97.56 115 TYR A CA 1
ATOM 886 C C . TYR A 1 115 ? 8.212 -6.469 -2.676 1.00 97.56 115 TYR A C 1
ATOM 888 O O . TYR A 1 115 ? 8.035 -6.348 -1.460 1.00 97.56 115 TYR A O 1
ATOM 896 N N . ILE A 1 116 ? 7.275 -6.113 -3.563 1.00 96.81 116 ILE A N 1
ATOM 897 C CA . ILE A 1 116 ? 5.956 -5.611 -3.162 1.00 96.81 116 ILE A CA 1
ATOM 898 C C . ILE A 1 116 ? 5.181 -6.696 -2.407 1.00 96.81 116 ILE A C 1
ATOM 900 O O . ILE A 1 116 ? 4.602 -6.410 -1.356 1.00 96.81 116 ILE A O 1
ATOM 904 N N . LEU A 1 117 ? 5.182 -7.933 -2.907 1.00 96.94 117 LEU A N 1
ATOM 905 C CA . LEU A 1 117 ? 4.485 -9.057 -2.281 1.00 96.94 117 LEU A CA 1
ATOM 906 C C . LEU A 1 117 ? 5.077 -9.408 -0.912 1.00 96.94 117 LEU A C 1
ATOM 908 O O . LEU A 1 117 ? 4.325 -9.567 0.052 1.00 96.94 117 LEU A O 1
ATOM 912 N N . GLU A 1 118 ? 6.403 -9.462 -0.785 1.00 97.81 118 GLU A N 1
ATOM 913 C CA . GLU A 1 118 ? 7.094 -9.683 0.488 1.00 97.81 118 GLU A CA 1
ATOM 914 C C . GLU A 1 118 ? 6.774 -8.576 1.502 1.00 97.81 118 GLU A C 1
ATOM 916 O O . GLU A 1 118 ? 6.484 -8.859 2.667 1.00 97.81 118 GLU A O 1
ATOM 921 N N . ALA A 1 119 ? 6.755 -7.313 1.069 1.00 98.12 119 ALA A N 1
ATOM 922 C CA . ALA A 1 119 ? 6.410 -6.181 1.923 1.00 98.12 119 ALA A CA 1
ATOM 923 C C . ALA A 1 119 ? 4.946 -6.221 2.392 1.00 98.12 119 ALA A C 1
ATOM 925 O O . ALA A 1 119 ? 4.667 -5.978 3.569 1.00 98.12 119 ALA A O 1
ATOM 926 N N . VAL A 1 120 ? 4.002 -6.556 1.506 1.00 97.75 120 VAL A N 1
ATOM 927 C CA . VAL A 1 120 ? 2.581 -6.706 1.863 1.00 97.75 120 VAL A CA 1
ATOM 928 C C . VAL A 1 120 ? 2.392 -7.859 2.848 1.00 97.75 120 VAL A C 1
ATOM 930 O O . VAL A 1 120 ? 1.734 -7.675 3.872 1.00 97.75 120 VAL A O 1
ATOM 933 N N . ASN A 1 121 ? 3.031 -9.005 2.605 1.00 97.75 121 ASN A N 1
ATOM 934 C CA . ASN A 1 121 ? 3.029 -10.141 3.526 1.00 97.75 121 ASN A CA 1
ATOM 935 C C . ASN A 1 121 ? 3.632 -9.784 4.889 1.00 97.75 121 ASN A C 1
ATOM 937 O O . ASN A 1 121 ? 3.068 -10.119 5.935 1.00 97.75 121 ASN A O 1
ATOM 941 N N . PHE A 1 122 ? 4.740 -9.040 4.899 1.00 98.06 122 PHE A N 1
ATOM 942 C CA . PHE A 1 122 ? 5.336 -8.538 6.127 1.00 98.06 122 PHE A CA 1
ATOM 943 C C . PHE A 1 122 ? 4.355 -7.656 6.904 1.00 98.06 122 PHE A C 1
ATOM 945 O O . PHE A 1 122 ? 4.152 -7.880 8.098 1.00 98.06 122 PHE A O 1
ATOM 952 N N . VAL A 1 123 ? 3.726 -6.675 6.248 1.00 97.81 123 VAL A N 1
ATOM 953 C CA . VAL A 1 123 ? 2.756 -5.776 6.890 1.00 97.81 123 VAL A CA 1
ATOM 954 C C . VAL A 1 123 ? 1.529 -6.545 7.381 1.00 97.81 123 VAL A C 1
ATOM 956 O O . VAL A 1 123 ? 1.044 -6.256 8.474 1.00 97.81 123 VAL A O 1
ATOM 959 N N . ALA A 1 124 ? 1.075 -7.564 6.655 1.00 97.31 124 ALA A N 1
ATOM 960 C CA . ALA A 1 124 ? -0.031 -8.409 7.088 1.00 97.31 124 ALA A CA 1
ATOM 961 C C . ALA A 1 124 ? 0.275 -9.146 8.399 1.00 97.31 124 ALA A C 1
ATOM 963 O O . ALA A 1 124 ? -0.526 -9.117 9.331 1.00 97.31 124 ALA A O 1
ATOM 964 N N . SER A 1 125 ? 1.468 -9.729 8.524 1.00 96.00 125 SER A N 1
ATOM 965 C CA . SER A 1 125 ? 1.844 -10.509 9.710 1.00 96.00 125 SER A CA 1
ATOM 966 C C . SER A 1 125 ? 2.398 -9.660 10.870 1.00 96.00 125 SER A C 1
ATOM 968 O O . SER A 1 125 ? 2.287 -10.034 12.040 1.00 96.00 125 SER A O 1
ATOM 970 N N . HIS A 1 126 ? 3.027 -8.518 10.575 1.00 96.69 126 HIS A N 1
ATOM 971 C CA . HIS A 1 126 ? 3.807 -7.732 11.542 1.00 96.69 126 HIS A CA 1
ATOM 972 C C . HIS A 1 126 ? 3.353 -6.278 11.690 1.00 96.69 126 HIS A C 1
ATOM 974 O O . HIS A 1 126 ? 3.817 -5.603 12.609 1.00 96.69 126 HIS A O 1
ATOM 980 N N . GLY A 1 127 ? 2.460 -5.781 10.834 1.00 95.69 127 GLY A N 1
ATOM 981 C CA . GLY A 1 127 ? 2.117 -4.360 10.762 1.00 95.69 127 GLY A CA 1
ATOM 982 C C . GLY A 1 127 ? 1.487 -3.808 12.038 1.00 95.69 127 GLY A C 1
ATOM 983 O O . GLY A 1 127 ? 1.811 -2.699 12.457 1.00 95.69 127 GLY A O 1
ATOM 984 N N . TRP A 1 128 ? 0.675 -4.613 12.726 1.00 94.69 128 TRP A N 1
ATOM 985 C CA . TRP A 1 128 ? 0.045 -4.249 14.002 1.00 94.69 128 TRP A CA 1
ATOM 986 C C . TRP A 1 128 ? 1.058 -3.840 15.086 1.00 94.69 128 TRP A C 1
ATOM 988 O O . TRP A 1 128 ? 0.756 -3.000 15.931 1.00 94.69 128 TRP A O 1
ATOM 998 N N . LYS A 1 129 ? 2.294 -4.361 15.035 1.00 95.19 129 LYS A N 1
ATOM 999 C CA . LYS A 1 129 ? 3.367 -4.054 16.001 1.00 95.19 129 LYS A CA 1
ATOM 1000 C C . LYS A 1 129 ? 3.808 -2.590 15.936 1.00 95.19 129 LYS A C 1
ATOM 1002 O O . LYS A 1 129 ? 4.364 -2.072 16.901 1.00 95.19 129 LYS A O 1
ATOM 1007 N N . PHE A 1 130 ? 3.575 -1.928 14.805 1.00 95.56 130 PHE A N 1
ATOM 1008 C CA . PHE A 1 130 ? 3.952 -0.536 14.581 1.00 95.56 130 PHE A CA 1
ATOM 1009 C C . PHE A 1 130 ? 2.869 0.453 15.010 1.00 95.56 130 PHE A C 1
ATOM 1011 O O . PHE A 1 130 ? 3.174 1.634 15.141 1.00 95.56 130 PHE A O 1
ATOM 1018 N N . LEU A 1 131 ? 1.643 -0.008 15.277 1.00 93.25 131 LEU A N 1
ATOM 1019 C CA . LEU A 1 131 ? 0.498 0.850 15.583 1.00 93.25 131 LEU A CA 1
ATOM 1020 C C . LEU A 1 131 ? 0.770 1.882 16.702 1.00 93.25 131 LEU A C 1
ATOM 1022 O O . LEU A 1 131 ? 0.434 3.045 16.494 1.00 93.25 131 LEU A O 1
ATOM 1026 N N . PRO A 1 132 ? 1.470 1.554 17.814 1.00 92.88 132 PRO A N 1
ATOM 1027 C CA . PRO A 1 132 ? 1.775 2.532 18.870 1.00 92.88 132 PRO A CA 1
ATOM 1028 C C . PRO A 1 132 ? 2.678 3.703 18.444 1.00 92.88 132 PRO A C 1
ATOM 1030 O O . PRO A 1 132 ? 2.808 4.682 19.173 1.00 92.88 132 PRO A O 1
ATOM 1033 N N . GLN A 1 133 ? 3.351 3.603 17.295 1.00 92.81 133 GLN A N 1
ATOM 1034 C CA . GLN A 1 133 ? 4.232 4.650 16.762 1.00 92.81 133 GLN A CA 1
ATOM 1035 C C . GLN A 1 133 ? 3.529 5.566 15.755 1.00 92.81 133 GLN A C 1
ATOM 1037 O O . GLN A 1 133 ? 4.161 6.464 15.194 1.00 92.81 133 GLN A O 1
ATOM 1042 N N . TYR A 1 134 ? 2.238 5.354 15.512 1.00 94.50 134 TYR A N 1
ATOM 1043 C CA . TYR A 1 134 ? 1.454 6.138 14.573 1.00 94.50 134 TYR A CA 1
ATOM 1044 C C . TYR A 1 134 ? 0.298 6.844 15.276 1.00 94.50 134 TYR A C 1
ATOM 1046 O O . TYR A 1 134 ? -0.288 6.335 16.227 1.00 94.50 134 TYR A O 1
ATOM 1054 N N . ALA A 1 135 ? -0.028 8.029 14.775 1.00 92.88 135 ALA A N 1
ATOM 1055 C CA . ALA A 1 135 ? -1.189 8.807 15.164 1.00 92.88 135 ALA A CA 1
ATOM 1056 C C . ALA A 1 135 ? -2.107 8.986 13.952 1.00 92.88 135 ALA A C 1
ATOM 1058 O O . ALA A 1 135 ? -1.630 9.162 12.826 1.00 92.88 135 ALA A O 1
ATOM 1059 N N . PHE A 1 136 ? -3.413 8.942 14.198 1.00 90.94 136 PHE A N 1
ATOM 1060 C CA . PHE A 1 136 ? -4.426 9.268 13.205 1.00 90.94 136 PHE A CA 1
ATOM 1061 C C . PHE A 1 136 ? -4.729 10.769 13.234 1.00 90.94 136 PHE A C 1
ATOM 1063 O O . PHE A 1 136 ? -4.831 11.360 14.308 1.00 90.94 136 PHE A O 1
ATOM 1070 N N . ASP A 1 137 ? -4.844 11.379 12.058 1.00 88.44 137 ASP A N 1
ATOM 1071 C CA . ASP A 1 137 ? -5.301 12.755 11.882 1.00 88.44 137 ASP A CA 1
ATOM 1072 C C . ASP A 1 137 ? -6.758 12.761 11.407 1.00 88.44 137 ASP A C 1
ATOM 1074 O O . ASP A 1 137 ? -7.041 12.469 10.243 1.00 88.44 137 ASP A O 1
ATOM 1078 N N . ASP A 1 138 ? -7.670 13.148 12.301 1.00 81.88 138 ASP A N 1
ATOM 1079 C CA . ASP A 1 138 ? -9.113 13.214 12.038 1.00 81.88 138 ASP A CA 1
ATOM 1080 C C . ASP A 1 138 ? -9.479 14.147 10.876 1.00 81.88 138 ASP A C 1
ATOM 1082 O O . ASP A 1 138 ? -10.513 13.964 10.239 1.00 81.88 138 ASP A O 1
ATOM 1086 N N . HIS A 1 139 ? -8.653 15.156 10.570 1.00 78.25 139 HIS A N 1
ATOM 1087 C CA . HIS A 1 139 ? -8.970 16.116 9.513 1.00 78.25 139 HIS A CA 1
ATOM 1088 C C . HIS A 1 139 ? -8.681 15.580 8.109 1.00 78.25 139 HIS A C 1
ATOM 1090 O O . HIS A 1 139 ? -9.367 15.936 7.153 1.00 78.25 139 HIS A O 1
ATOM 1096 N N . THR A 1 140 ? -7.634 14.769 7.974 1.00 81.38 140 THR A N 1
ATOM 1097 C CA . THR A 1 140 ? -7.158 14.257 6.680 1.00 81.38 140 THR A CA 1
ATOM 1098 C C . THR A 1 140 ? -7.430 12.767 6.499 1.00 81.38 140 THR A C 1
ATOM 1100 O O . THR A 1 140 ? -7.148 12.215 5.433 1.00 81.38 140 THR A O 1
ATOM 1103 N N . SER A 1 141 ? -7.939 12.110 7.544 1.00 82.75 141 SER A N 1
ATOM 1104 C CA . SER A 1 141 ? -8.062 10.656 7.661 1.00 82.75 141 SER A CA 1
ATOM 1105 C C . SER A 1 141 ? -6.726 9.927 7.442 1.00 82.75 141 SER A C 1
ATOM 1107 O O . SER A 1 141 ? -6.698 8.751 7.056 1.00 82.75 141 SER A O 1
ATOM 1109 N N . ALA A 1 142 ? -5.602 10.626 7.628 1.00 87.69 142 ALA A N 1
ATOM 1110 C CA . ALA A 1 142 ? -4.269 10.114 7.358 1.00 87.69 142 ALA A CA 1
ATOM 1111 C C . ALA A 1 142 ? -3.624 9.558 8.627 1.00 87.69 142 ALA A C 1
ATOM 1113 O O . ALA A 1 142 ? -3.851 10.029 9.739 1.00 87.69 142 ALA A O 1
ATOM 1114 N N . TRP A 1 143 ? -2.769 8.557 8.442 1.00 92.94 143 TRP A N 1
ATOM 1115 C CA . TRP A 1 143 ? -1.930 8.028 9.508 1.00 92.94 143 TRP A CA 1
ATOM 1116 C C . TRP A 1 143 ? -0.519 8.580 9.356 1.00 92.94 143 TRP A C 1
ATOM 1118 O O . TRP A 1 143 ? 0.086 8.507 8.283 1.00 92.94 143 TRP A O 1
ATOM 1128 N N . HIS A 1 144 ? 0.024 9.111 10.445 1.00 93.25 144 HIS A N 1
ATOM 1129 C CA . HIS A 1 144 ? 1.362 9.675 10.476 1.00 93.25 144 HIS A CA 1
ATOM 1130 C C . HIS A 1 144 ? 2.176 9.054 11.594 1.00 93.25 144 HIS A C 1
ATOM 1132 O O . HIS A 1 144 ? 1.717 8.938 12.728 1.00 93.25 144 HIS A O 1
ATOM 1138 N N . HIS A 1 145 ? 3.420 8.701 11.288 1.00 94.38 145 HIS A N 1
ATOM 1139 C CA . HIS A 1 145 ? 4.365 8.345 12.331 1.00 94.38 145 HIS A CA 1
ATOM 1140 C C . HIS A 1 145 ? 4.553 9.538 13.280 1.00 94.38 145 HIS A C 1
ATOM 1142 O O . HIS A 1 145 ? 4.680 10.681 12.829 1.00 94.38 145 HIS A O 1
ATOM 1148 N N . ILE A 1 146 ? 4.622 9.286 14.587 1.00 91.50 146 ILE A N 1
ATOM 1149 C CA . ILE A 1 146 ? 4.696 10.328 15.627 1.00 91.50 146 ILE A CA 1
ATOM 1150 C C . ILE A 1 146 ? 5.857 11.317 15.429 1.00 91.50 146 ILE A C 1
ATOM 1152 O O . ILE A 1 146 ? 5.755 12.476 15.820 1.00 91.50 146 ILE A O 1
ATOM 1156 N N . SER A 1 147 ? 6.942 10.905 14.761 1.00 87.94 147 SER A N 1
ATOM 1157 C CA . SER A 1 147 ? 8.062 11.801 14.428 1.00 87.94 147 SER A CA 1
ATOM 1158 C C . SER A 1 147 ? 7.718 12.873 13.383 1.00 87.94 147 SER A C 1
ATOM 1160 O O . SER A 1 147 ? 8.352 13.926 13.374 1.00 87.94 147 SER A O 1
ATOM 1162 N N . ARG A 1 148 ? 6.720 12.638 12.518 1.00 78.12 148 ARG A N 1
ATOM 1163 C CA . ARG A 1 148 ? 6.294 13.564 11.451 1.00 78.12 148 ARG A CA 1
ATOM 1164 C C . ARG A 1 148 ? 5.263 14.589 11.910 1.00 78.12 148 ARG A C 1
ATOM 1166 O O . ARG A 1 148 ? 5.142 15.641 11.293 1.00 78.12 148 ARG A O 1
ATOM 1173 N N . VAL A 1 149 ? 4.559 14.336 13.013 1.00 60.94 149 VAL A N 1
ATOM 1174 C CA . VAL A 1 149 ? 3.546 15.262 13.558 1.00 60.94 149 VAL A CA 1
ATOM 1175 C C . VAL A 1 149 ? 4.176 16.604 13.991 1.00 60.94 149 VAL A C 1
ATOM 1177 O O . VAL A 1 149 ? 3.499 17.626 14.059 1.00 60.94 149 VAL A O 1
ATOM 1180 N N . SER A 1 150 ? 5.500 16.647 14.188 1.00 51.38 150 SER A N 1
ATOM 1181 C CA . SER A 1 150 ? 6.260 17.873 14.477 1.00 51.38 150 SER A CA 1
ATOM 1182 C C . SER A 1 150 ? 6.683 18.678 13.229 1.00 51.38 150 SER A C 1
ATOM 1184 O O . SER A 1 150 ? 7.279 19.750 13.369 1.00 51.38 150 SER A O 1
ATOM 1186 N N . SER A 1 151 ? 6.422 18.198 12.011 1.00 46.28 151 SER A N 1
ATOM 1187 C CA . SER A 1 151 ? 6.976 18.753 10.770 1.00 46.28 151 SER A CA 1
ATOM 1188 C C . SER A 1 151 ? 5.977 19.677 10.056 1.00 46.28 151 SER A C 1
ATOM 1190 O O . SER A 1 151 ? 5.210 19.244 9.212 1.00 46.28 151 SER A O 1
ATOM 1192 N N . VAL A 1 152 ? 6.000 20.964 10.422 1.00 45.09 152 VAL A N 1
ATOM 1193 C CA . VAL A 1 152 ? 5.546 22.161 9.672 1.00 45.09 152 VAL A CA 1
ATOM 1194 C C . VAL A 1 152 ? 4.339 21.996 8.723 1.00 45.09 152 VAL A C 1
ATOM 1196 O O . VAL A 1 152 ? 4.461 21.511 7.600 1.00 45.09 152 VAL A O 1
ATOM 1199 N N . LYS A 1 153 ? 3.198 22.598 9.094 1.00 44.31 153 LYS A N 1
ATOM 1200 C CA . LYS A 1 153 ? 2.091 22.890 8.165 1.00 44.31 153 LYS A CA 1
ATOM 1201 C C . LYS A 1 153 ? 2.572 23.828 7.049 1.00 44.31 153 LYS A C 1
ATOM 1203 O O . LYS A 1 153 ? 2.682 25.040 7.249 1.00 44.31 153 LYS A O 1
ATOM 1208 N N . LEU A 1 154 ? 2.847 23.288 5.865 1.00 51.31 154 LEU A N 1
ATOM 1209 C CA . LEU A 1 154 ? 3.074 24.088 4.663 1.00 51.31 154 LEU A CA 1
ATOM 1210 C C . LEU A 1 154 ? 1.717 24.545 4.116 1.00 51.31 154 LEU A C 1
ATOM 1212 O O . LEU A 1 154 ? 1.020 23.811 3.427 1.00 51.31 154 LEU A O 1
ATOM 1216 N N . SER A 1 155 ? 1.328 25.770 4.464 1.00 47.50 155 SER A N 1
ATOM 1217 C CA . SER A 1 155 ? 0.182 26.446 3.852 1.00 47.50 155 SER A CA 1
ATOM 1218 C C . SER A 1 155 ? 0.520 26.854 2.417 1.00 47.50 155 SER A C 1
ATOM 1220 O O . SER A 1 155 ? 1.611 27.371 2.168 1.00 47.50 155 SER A O 1
ATOM 1222 N N . LEU A 1 156 ? -0.433 26.709 1.488 1.00 52.56 156 LEU A N 1
ATOM 1223 C CA . LEU A 1 156 ? -0.316 27.231 0.118 1.00 52.56 156 LEU A CA 1
ATOM 1224 C C . LEU A 1 156 ? 0.006 28.735 0.091 1.00 52.56 156 LEU A C 1
ATOM 1226 O O . LEU A 1 156 ? 0.691 29.204 -0.811 1.00 52.56 156 LEU A O 1
ATOM 1230 N N . ILE A 1 157 ? -0.390 29.483 1.126 1.00 57.81 157 ILE A N 1
ATOM 1231 C CA . ILE A 1 157 ? -0.095 30.918 1.280 1.00 57.81 157 ILE A CA 1
ATOM 1232 C C . ILE A 1 157 ? 1.417 31.167 1.485 1.00 57.81 157 ILE A C 1
ATOM 1234 O O . ILE A 1 157 ? 1.925 32.254 1.216 1.00 57.81 157 ILE A O 1
ATOM 1238 N N . HIS A 1 158 ? 2.169 30.152 1.919 1.00 49.44 158 HIS A N 1
ATOM 1239 C CA . HIS A 1 158 ? 3.628 30.181 2.050 1.00 49.44 158 HIS A CA 1
ATOM 1240 C C . HIS A 1 158 ? 4.370 29.548 0.865 1.00 49.44 158 HIS A C 1
ATOM 1242 O O . HIS A 1 158 ? 5.605 29.537 0.870 1.00 49.44 158 HIS A O 1
ATOM 1248 N N . MET A 1 159 ? 3.665 29.076 -0.170 1.00 48.12 159 MET A N 1
ATOM 1249 C CA . MET A 1 159 ? 4.286 28.579 -1.396 1.00 48.12 159 MET A CA 1
ATOM 1250 C C . MET A 1 159 ? 4.835 29.756 -2.213 1.00 48.12 159 MET A C 1
ATOM 1252 O O . MET A 1 159 ? 4.239 30.235 -3.173 1.00 48.12 159 MET A O 1
ATOM 1256 N N . ARG A 1 160 ? 6.007 30.260 -1.818 1.00 51.31 160 ARG A N 1
ATOM 1257 C CA . ARG A 1 160 ? 6.794 31.147 -2.674 1.00 51.31 160 ARG A CA 1
ATOM 1258 C C . ARG A 1 160 ? 7.383 30.304 -3.795 1.00 51.31 160 ARG A C 1
ATOM 1260 O O . ARG A 1 160 ? 8.296 29.517 -3.547 1.00 51.31 160 ARG A O 1
ATOM 1267 N N . LEU A 1 161 ? 6.888 30.502 -5.018 1.00 49.44 161 LEU A N 1
ATOM 1268 C CA . LEU A 1 161 ? 7.578 30.082 -6.236 1.00 49.44 161 LEU A CA 1
ATOM 1269 C C . LEU A 1 161 ? 9.000 30.644 -6.175 1.00 49.44 161 LEU A C 1
ATOM 1271 O O . LEU A 1 161 ? 9.216 31.857 -6.255 1.00 49.44 161 LEU A O 1
ATOM 1275 N N . ARG A 1 162 ? 9.974 29.769 -5.927 1.00 41.25 162 ARG A N 1
ATOM 1276 C CA . ARG A 1 162 ? 11.376 30.165 -5.857 1.00 41.25 162 ARG A CA 1
ATOM 1277 C C . ARG A 1 162 ? 11.815 30.573 -7.257 1.00 41.25 162 ARG A C 1
ATOM 1279 O O . ARG A 1 162 ? 12.007 29.727 -8.120 1.00 41.25 162 ARG A O 1
ATOM 1286 N N . SER A 1 163 ? 12.002 31.875 -7.466 1.00 43.56 163 SER A N 1
ATOM 1287 C CA . SER A 1 163 ? 12.881 32.359 -8.529 1.00 43.56 163 SER A CA 1
ATOM 1288 C C . SER A 1 163 ? 14.283 31.791 -8.282 1.00 43.56 163 SER A C 1
ATOM 1290 O O . SER A 1 163 ? 14.732 31.707 -7.137 1.00 43.56 163 SER A O 1
ATOM 1292 N N . SER A 1 164 ? 14.940 31.362 -9.352 1.00 44.38 164 SER A N 1
ATOM 1293 C CA . SER A 1 164 ? 16.019 30.369 -9.461 1.00 44.38 164 SER A CA 1
ATOM 1294 C C . SER A 1 164 ? 17.363 30.705 -8.780 1.00 44.38 164 SER A C 1
ATOM 1296 O O . SER A 1 164 ? 18.413 30.279 -9.250 1.00 44.38 164 SER A O 1
ATOM 1298 N N . LYS A 1 165 ? 17.385 31.490 -7.695 1.00 42.19 165 LYS A N 1
ATOM 1299 C CA . LYS A 1 165 ? 18.619 31.993 -7.063 1.00 42.19 165 LYS A CA 1
ATOM 1300 C C . LYS A 1 165 ? 18.718 31.851 -5.543 1.00 42.19 165 LYS A C 1
ATOM 1302 O O . LYS A 1 165 ? 19.679 32.347 -4.964 1.00 42.19 165 LYS A O 1
ATOM 1307 N N . THR A 1 166 ? 17.808 31.140 -4.883 1.00 37.06 166 THR A N 1
ATOM 1308 C CA . THR A 1 166 ? 17.914 30.868 -3.438 1.00 37.06 166 THR A CA 1
ATOM 1309 C C . THR A 1 166 ? 17.785 29.380 -3.129 1.00 37.06 166 THR A C 1
ATOM 1311 O O . THR A 1 166 ? 16.735 28.869 -2.739 1.00 37.06 166 THR A O 1
ATOM 1314 N N . THR A 1 167 ? 18.905 28.677 -3.284 1.00 42.38 167 THR A N 1
ATOM 1315 C CA . THR A 1 167 ? 19.123 27.320 -2.779 1.00 42.38 167 THR A CA 1
ATOM 1316 C C . THR A 1 167 ? 19.185 27.365 -1.251 1.00 42.38 167 THR A C 1
ATOM 1318 O O . THR A 1 167 ? 20.244 27.580 -0.668 1.00 42.38 167 THR A O 1
ATOM 1321 N N . SER A 1 168 ? 18.048 27.194 -0.572 1.00 42.94 168 SER A N 1
ATOM 1322 C CA . SER A 1 168 ? 18.096 26.679 0.799 1.00 42.94 168 SER A CA 1
ATOM 1323 C C . SER A 1 168 ? 18.520 25.217 0.711 1.00 42.94 168 SER A C 1
ATOM 1325 O O . SER A 1 168 ? 17.921 24.478 -0.073 1.00 42.94 168 SER A O 1
ATOM 1327 N N . LEU A 1 169 ? 19.511 24.808 1.501 1.00 44.38 169 LEU A N 1
ATOM 1328 C CA . LEU A 1 169 ? 19.969 23.426 1.614 1.00 44.38 169 LEU A CA 1
ATOM 1329 C C . LEU A 1 169 ? 18.829 22.523 2.117 1.00 44.38 169 LEU A C 1
ATOM 1331 O O . LEU A 1 169 ? 18.660 22.315 3.311 1.00 44.38 169 LEU A O 1
ATOM 1335 N N . SER A 1 170 ? 18.011 22.037 1.193 1.00 47.69 170 SER A N 1
ATOM 1336 C CA . SER A 1 170 ? 17.304 20.772 1.319 1.00 47.69 170 SER A CA 1
ATOM 1337 C C . SER A 1 170 ? 18.240 19.778 0.663 1.00 47.69 170 SER A C 1
ATOM 1339 O O . SER A 1 170 ? 18.285 19.716 -0.565 1.00 47.69 170 SER A O 1
ATOM 1341 N N . THR A 1 171 ? 19.069 19.099 1.448 1.00 52.81 171 THR A N 1
ATOM 1342 C CA . THR A 1 171 ? 19.898 18.006 0.941 1.00 52.81 171 THR A CA 1
ATOM 1343 C C . THR A 1 171 ? 18.927 16.944 0.444 1.00 52.81 171 THR A C 1
ATOM 1345 O O . THR A 1 171 ? 18.302 16.257 1.243 1.00 52.81 171 THR A O 1
ATOM 1348 N N . SER A 1 172 ? 18.701 16.875 -0.868 1.00 63.12 172 SER A N 1
ATOM 1349 C CA . SER A 1 172 ? 18.018 15.722 -1.442 1.00 63.12 172 SER A CA 1
ATOM 1350 C C . SER A 1 172 ? 18.826 14.489 -1.039 1.00 63.12 172 SER A C 1
ATOM 1352 O O . SER A 1 172 ? 20.057 14.544 -1.158 1.00 63.12 172 SER A O 1
ATOM 1354 N N . PRO A 1 173 ? 18.188 13.422 -0.537 1.00 79.88 173 PRO A N 1
ATOM 1355 C CA . PRO A 1 173 ? 18.916 12.219 -0.178 1.00 79.88 173 PRO A CA 1
ATOM 1356 C C . PRO A 1 173 ? 19.722 11.714 -1.377 1.00 79.88 173 PRO A C 1
ATOM 1358 O O . PRO A 1 173 ? 19.326 11.911 -2.530 1.00 79.88 173 PRO A O 1
ATOM 1361 N N . GLU A 1 174 ? 20.889 11.132 -1.098 1.00 83.69 174 GLU A N 1
ATOM 1362 C CA . GLU A 1 174 ? 21.776 10.645 -2.153 1.00 83.69 174 GLU A CA 1
ATOM 1363 C C . GLU A 1 174 ? 21.051 9.623 -3.047 1.00 83.69 174 GLU A C 1
ATOM 1365 O O . GLU A 1 174 ? 20.211 8.859 -2.552 1.00 83.69 174 GLU A O 1
ATOM 1370 N N . PRO A 1 175 ? 21.350 9.598 -4.360 1.00 86.88 175 PRO A N 1
ATOM 1371 C CA . PRO A 1 175 ? 20.782 8.612 -5.266 1.00 86.88 175 PRO A CA 1
ATOM 1372 C C . PRO A 1 175 ? 21.058 7.184 -4.789 1.00 86.88 175 PRO A C 1
ATOM 1374 O O . PRO A 1 175 ? 22.174 6.840 -4.400 1.00 86.88 175 PRO A O 1
ATOM 1377 N N . ILE A 1 176 ? 20.042 6.330 -4.862 1.00 90.94 176 ILE A N 1
ATOM 1378 C CA . ILE A 1 176 ? 20.181 4.910 -4.539 1.00 90.94 176 ILE A CA 1
ATOM 1379 C C . ILE A 1 176 ? 20.726 4.203 -5.781 1.00 90.94 176 ILE A C 1
ATOM 1381 O O . ILE A 1 176 ? 20.023 4.063 -6.776 1.00 90.94 176 ILE A O 1
ATOM 1385 N N . HIS A 1 177 ? 21.989 3.779 -5.728 1.00 88.12 177 HIS A N 1
ATOM 1386 C CA . HIS A 1 177 ? 22.662 3.147 -6.868 1.00 88.12 177 HIS A CA 1
ATOM 1387 C C . HIS A 1 177 ? 22.259 1.681 -7.090 1.00 88.12 177 HIS A C 1
ATOM 1389 O O . HIS A 1 177 ? 22.181 1.244 -8.233 1.00 88.12 177 HIS A O 1
ATOM 1395 N N . ASP A 1 178 ? 22.001 0.929 -6.014 1.00 94.38 178 ASP A N 1
ATOM 1396 C CA . ASP A 1 178 ? 21.549 -0.467 -6.072 1.00 94.38 178 ASP A CA 1
ATOM 1397 C C . ASP A 1 178 ? 20.184 -0.593 -5.386 1.00 94.38 178 ASP A C 1
ATOM 1399 O O . ASP A 1 178 ? 20.071 -0.740 -4.164 1.00 94.38 178 ASP A O 1
ATOM 1403 N N . VAL A 1 179 ? 19.130 -0.495 -6.198 1.00 93.69 179 VAL A N 1
ATOM 1404 C CA . VAL A 1 179 ? 17.740 -0.555 -5.733 1.00 93.69 179 VAL A CA 1
ATOM 1405 C C . VAL A 1 179 ? 17.406 -1.941 -5.173 1.00 93.69 179 VAL A C 1
ATOM 1407 O O . VAL A 1 179 ? 16.721 -2.036 -4.156 1.00 93.69 179 VAL A O 1
ATOM 1410 N N . ALA A 1 180 ? 17.920 -3.017 -5.771 1.00 94.00 180 ALA A N 1
ATOM 1411 C CA . ALA A 1 180 ? 17.637 -4.382 -5.333 1.00 94.00 180 ALA A CA 1
ATOM 1412 C C . ALA A 1 180 ? 18.278 -4.695 -3.969 1.00 94.00 180 ALA A C 1
ATOM 1414 O O . ALA A 1 180 ? 17.651 -5.303 -3.097 1.00 94.00 180 ALA A O 1
ATOM 1415 N N . ALA A 1 181 ? 19.521 -4.262 -3.733 1.00 95.88 181 ALA A N 1
ATOM 1416 C CA . ALA A 1 181 ? 20.139 -4.349 -2.410 1.00 95.88 181 ALA A CA 1
ATOM 1417 C C . ALA A 1 181 ? 19.399 -3.487 -1.381 1.00 95.88 181 ALA A C 1
ATOM 1419 O O . ALA A 1 181 ? 19.128 -3.962 -0.278 1.00 95.88 181 ALA A O 1
ATOM 1420 N N . HIS A 1 182 ? 19.008 -2.266 -1.755 1.00 96.62 182 HIS A N 1
ATOM 1421 C CA . HIS A 1 182 ? 18.252 -1.370 -0.881 1.00 96.62 182 HIS A CA 1
ATOM 1422 C C . HIS A 1 182 ? 16.902 -1.972 -0.446 1.00 96.62 182 HIS A C 1
ATOM 1424 O O . HIS A 1 182 ? 16.548 -1.935 0.732 1.00 96.62 182 HIS A O 1
ATOM 1430 N N . ARG A 1 183 ? 16.166 -2.596 -1.372 1.00 96.81 183 ARG A N 1
ATOM 1431 C CA . ARG A 1 183 ? 14.898 -3.297 -1.104 1.00 96.81 183 ARG A CA 1
ATOM 1432 C C . ARG A 1 183 ? 15.070 -4.473 -0.133 1.00 96.81 183 ARG A C 1
ATOM 1434 O O . ARG A 1 183 ? 14.342 -4.567 0.855 1.00 96.81 183 ARG A O 1
ATOM 1441 N N . ARG A 1 184 ? 16.093 -5.313 -0.333 1.00 96.81 184 ARG A N 1
ATOM 1442 C CA . ARG A 1 184 ? 16.434 -6.410 0.599 1.00 96.81 184 ARG A CA 1
ATOM 1443 C C . ARG A 1 184 ? 16.828 -5.902 1.988 1.00 96.81 184 ARG A C 1
ATOM 1445 O O . ARG A 1 184 ? 16.474 -6.506 3.007 1.00 96.81 184 ARG A O 1
ATOM 1452 N N . GLU A 1 185 ? 17.545 -4.783 2.050 1.00 97.00 185 GLU A N 1
ATOM 1453 C CA . GLU A 1 185 ? 17.873 -4.139 3.319 1.00 97.00 185 GLU A CA 1
ATOM 1454 C C . GLU A 1 185 ? 16.611 -3.643 4.036 1.00 97.00 185 GLU A C 1
ATOM 1456 O O . GLU A 1 185 ? 16.475 -3.900 5.232 1.00 97.00 185 GLU A O 1
ATOM 1461 N N . ASN A 1 186 ? 15.663 -3.020 3.326 1.00 97.44 186 ASN A N 1
ATOM 1462 C CA . ASN A 1 186 ? 14.401 -2.555 3.910 1.00 97.44 186 ASN A CA 1
ATOM 1463 C C . ASN A 1 186 ? 13.624 -3.695 4.584 1.00 97.44 186 ASN A C 1
ATOM 1465 O O . ASN A 1 186 ? 13.182 -3.534 5.720 1.00 97.44 186 ASN A O 1
ATOM 1469 N N . LEU A 1 187 ? 13.529 -4.867 3.949 1.00 97.62 187 LEU A N 1
ATOM 1470 C CA . LEU A 1 187 ? 12.904 -6.064 4.534 1.00 97.62 187 LEU A CA 1
ATOM 1471 C C . LEU A 1 187 ? 13.612 -6.521 5.816 1.00 97.62 187 LEU A C 1
ATOM 1473 O O . LEU A 1 187 ? 12.980 -6.757 6.849 1.00 97.62 187 LEU A O 1
ATOM 1477 N N . THR A 1 188 ? 14.945 -6.563 5.788 1.00 97.62 188 THR A N 1
ATOM 1478 C CA . THR A 1 188 ? 15.755 -6.939 6.956 1.00 97.62 188 THR A CA 1
ATOM 1479 C C . THR A 1 188 ? 15.611 -5.928 8.098 1.00 97.62 188 THR A C 1
ATOM 1481 O O . THR A 1 188 ? 15.516 -6.303 9.271 1.00 97.62 188 THR A O 1
ATOM 1484 N N . GLN A 1 189 ? 15.606 -4.633 7.780 1.00 96.94 189 GLN A N 1
ATOM 1485 C CA . GLN A 1 189 ? 15.416 -3.556 8.747 1.00 96.94 189 GLN A CA 1
ATOM 1486 C C . GLN A 1 189 ? 14.007 -3.597 9.346 1.00 96.94 189 GLN A C 1
ATOM 1488 O O . GLN A 1 189 ? 13.874 -3.520 10.567 1.00 96.94 189 GLN A O 1
ATOM 1493 N N . ALA A 1 190 ? 12.971 -3.799 8.529 1.00 97.00 190 ALA A N 1
ATOM 1494 C CA . ALA A 1 190 ? 11.589 -3.909 8.981 1.00 97.00 190 ALA A CA 1
ATOM 1495 C C . ALA A 1 190 ? 11.415 -5.054 9.991 1.00 97.00 190 ALA A C 1
ATOM 1497 O O . ALA A 1 190 ? 10.843 -4.846 11.063 1.00 97.00 190 ALA A O 1
ATOM 1498 N N . ALA A 1 191 ? 11.998 -6.229 9.725 1.00 96.50 191 ALA A N 1
ATOM 1499 C CA . ALA A 1 191 ? 11.981 -7.355 10.660 1.00 96.50 191 ALA A CA 1
ATOM 1500 C C . ALA A 1 191 ? 12.643 -7.021 12.010 1.00 96.50 191 ALA A C 1
ATOM 1502 O O . ALA A 1 191 ? 12.081 -7.312 13.071 1.00 96.50 191 ALA A O 1
ATOM 1503 N N . LYS A 1 192 ? 13.803 -6.348 11.995 1.00 96.50 192 LYS A N 1
ATOM 1504 C CA . LYS A 1 192 ? 14.481 -5.885 13.221 1.00 96.50 192 LYS A CA 1
ATOM 1505 C C . LYS A 1 192 ? 13.632 -4.875 13.993 1.00 96.50 192 LYS A C 1
ATOM 1507 O O . LYS A 1 192 ? 13.528 -4.973 15.215 1.00 96.50 192 LYS A O 1
ATOM 1512 N N . LEU A 1 193 ? 13.012 -3.926 13.293 1.00 95.38 193 LEU A N 1
ATOM 1513 C CA . LEU A 1 193 ? 12.142 -2.920 13.899 1.00 95.38 193 LEU A CA 1
ATOM 1514 C C . LEU A 1 193 ? 10.912 -3.566 14.542 1.00 95.38 193 LEU A C 1
ATOM 1516 O O . LEU A 1 193 ? 10.601 -3.252 15.688 1.00 95.38 193 LEU A O 1
ATOM 1520 N N . ALA A 1 194 ? 10.262 -4.519 13.871 1.00 93.81 194 ALA A N 1
ATOM 1521 C CA . ALA A 1 194 ? 9.124 -5.250 14.425 1.00 93.81 194 ALA A CA 1
ATOM 1522 C C . ALA A 1 194 ? 9.493 -6.021 15.704 1.00 93.81 194 ALA A C 1
ATOM 1524 O O . ALA A 1 194 ? 8.733 -6.006 16.676 1.00 93.81 194 ALA A O 1
ATOM 1525 N N . ALA A 1 195 ? 10.670 -6.654 15.739 1.00 93.12 195 ALA A N 1
ATOM 1526 C CA . ALA A 1 195 ? 11.178 -7.314 16.942 1.00 93.12 195 ALA A CA 1
ATOM 1527 C C . ALA A 1 195 ? 11.439 -6.311 18.081 1.00 93.12 195 ALA A C 1
ATOM 1529 O O . ALA A 1 195 ? 11.062 -6.559 19.227 1.00 93.12 195 ALA A O 1
ATOM 1530 N N . ALA A 1 196 ? 12.018 -5.148 17.767 1.00 92.06 196 ALA A N 1
ATOM 1531 C CA . ALA A 1 196 ? 12.258 -4.086 18.740 1.00 92.06 196 ALA A CA 1
ATOM 1532 C C . ALA A 1 196 ? 10.952 -3.489 19.301 1.00 92.06 196 ALA A C 1
ATOM 1534 O O . ALA A 1 196 ? 10.896 -3.152 20.484 1.00 92.06 196 ALA A O 1
ATOM 1535 N N . CYS A 1 197 ? 9.894 -3.385 18.489 1.00 90.06 197 CYS A N 1
ATOM 1536 C CA . CYS A 1 197 ? 8.575 -2.928 18.940 1.00 90.06 197 CYS A CA 1
ATOM 1537 C C . CYS A 1 197 ? 7.993 -3.863 20.006 1.00 90.06 197 CYS A C 1
ATOM 1539 O O . CYS A 1 197 ? 7.528 -3.392 21.041 1.00 90.06 197 CYS A O 1
ATOM 1541 N N . ILE A 1 198 ? 8.099 -5.181 19.798 1.00 86.31 198 ILE A N 1
ATOM 1542 C CA . ILE A 1 198 ? 7.659 -6.173 20.788 1.00 86.31 198 ILE A CA 1
ATOM 1543 C C . ILE A 1 198 ? 8.472 -6.055 22.077 1.00 86.31 198 ILE A C 1
ATOM 1545 O O . ILE A 1 198 ? 7.896 -6.048 23.159 1.00 86.31 198 ILE A O 1
ATOM 1549 N N . GLN A 1 199 ? 9.798 -5.931 21.987 1.00 85.00 199 GLN A N 1
ATOM 1550 C CA . GLN A 1 199 ? 10.644 -5.806 23.179 1.00 85.00 199 GLN A CA 1
ATOM 1551 C C . GLN A 1 199 ? 10.279 -4.574 24.016 1.00 85.00 199 GLN A C 1
ATOM 1553 O O . GLN A 1 199 ? 10.200 -4.666 25.240 1.00 85.00 199 GLN A O 1
ATOM 1558 N N . LYS A 1 200 ? 10.001 -3.438 23.361 1.00 83.31 200 LYS A N 1
ATOM 1559 C CA . LYS A 1 200 ? 9.527 -2.222 24.036 1.00 83.31 200 LYS A CA 1
ATOM 1560 C C . LYS A 1 200 ? 8.163 -2.429 24.698 1.00 83.31 200 LYS A C 1
ATOM 1562 O O . LYS A 1 200 ? 8.002 -2.032 25.851 1.00 83.31 200 LYS A O 1
ATOM 1567 N N . ALA A 1 201 ? 7.218 -3.081 24.020 1.00 76.81 201 ALA A N 1
ATOM 1568 C CA . ALA A 1 201 ? 5.902 -3.395 24.582 1.00 76.81 201 ALA A CA 1
ATOM 1569 C C . ALA A 1 201 ? 6.019 -4.276 25.841 1.00 76.81 201 ALA A C 1
ATOM 1571 O O . ALA A 1 201 ? 5.558 -3.888 26.908 1.00 76.81 201 ALA A O 1
ATOM 1572 N N . VAL A 1 202 ? 6.781 -5.373 25.770 1.00 76.62 202 VAL A N 1
ATOM 1573 C CA . VAL A 1 202 ? 7.029 -6.272 26.916 1.00 76.62 202 VAL A CA 1
ATOM 1574 C C . VAL A 1 202 ? 7.690 -5.543 28.093 1.00 76.62 202 VAL A C 1
ATOM 1576 O O . VAL A 1 202 ? 7.424 -5.860 29.248 1.00 76.62 202 VAL A O 1
ATOM 1579 N N . SER A 1 203 ? 8.538 -4.545 27.827 1.00 71.19 203 SER A N 1
ATOM 1580 C CA . SER A 1 203 ? 9.157 -3.729 28.880 1.00 71.19 203 SER A CA 1
ATOM 1581 C C . SER A 1 203 ? 8.255 -2.630 29.462 1.00 71.19 203 SER A C 1
ATOM 1583 O O . SER A 1 203 ? 8.580 -2.101 30.521 1.00 71.19 203 SER A O 1
ATOM 1585 N N . SER A 1 204 ? 7.159 -2.271 28.781 1.00 60.50 204 SER A N 1
ATOM 1586 C CA . SER A 1 204 ? 6.243 -1.180 29.167 1.00 60.50 204 SER A CA 1
ATOM 1587 C C . SER A 1 204 ? 4.910 -1.657 29.755 1.00 60.50 204 SER A C 1
ATOM 1589 O O . SER A 1 204 ? 4.212 -0.857 30.373 1.00 60.50 204 SER A O 1
ATOM 1591 N N . ASP A 1 205 ? 4.610 -2.958 29.684 1.00 49.62 205 ASP A N 1
ATOM 1592 C CA . ASP A 1 205 ? 3.430 -3.620 30.271 1.00 49.62 205 ASP A CA 1
ATOM 1593 C C . ASP A 1 205 ? 3.336 -3.567 31.818 1.00 49.62 205 ASP A C 1
ATOM 1595 O O . ASP A 1 205 ? 2.542 -4.278 32.435 1.00 49.62 205 ASP A O 1
ATOM 1599 N N . SER A 1 206 ? 4.090 -2.687 32.487 1.00 45.50 206 SER A N 1
ATOM 1600 C CA . SER A 1 206 ? 3.813 -2.307 33.876 1.00 45.50 206 SER A CA 1
ATOM 1601 C C . SER A 1 206 ? 2.628 -1.342 34.025 1.00 45.50 206 SER A C 1
ATOM 1603 O O . SER A 1 206 ? 2.131 -1.194 35.138 1.00 45.50 206 SER A O 1
ATOM 1605 N N . GLU A 1 207 ? 2.141 -0.703 32.954 1.00 43.69 207 GLU A N 1
ATOM 1606 C CA . GLU A 1 207 ? 0.973 0.193 33.011 1.00 43.69 207 GLU A CA 1
ATOM 1607 C C . GLU A 1 207 ? 0.038 -0.021 31.809 1.00 43.69 207 GLU A C 1
ATOM 1609 O O . GLU A 1 207 ? 0.141 0.630 30.773 1.00 43.69 207 GLU A O 1
ATOM 1614 N N . GLY A 1 208 ? -0.894 -0.968 31.953 1.00 39.53 208 GLY A N 1
ATOM 1615 C CA . GLY A 1 208 ? -1.867 -1.316 30.918 1.00 39.53 208 GLY A CA 1
ATOM 1616 C C . GLY A 1 208 ? -2.821 -0.169 30.570 1.00 39.53 208 GLY A C 1
ATOM 1617 O O . GLY A 1 208 ? -3.568 0.320 31.420 1.00 39.53 208 GLY A O 1
ATOM 1618 N N . GLN A 1 209 ? -2.860 0.211 29.293 1.00 39.62 209 GLN A N 1
ATOM 1619 C CA . GLN A 1 209 ? -3.914 1.064 28.749 1.00 39.62 209 GLN A CA 1
ATOM 1620 C C . GLN A 1 209 ? -5.132 0.209 28.376 1.00 39.62 209 GLN A C 1
ATOM 1622 O O . GLN A 1 209 ? -5.088 -0.609 27.462 1.00 39.62 209 GLN A O 1
ATOM 1627 N N . LYS A 1 210 ? -6.234 0.405 29.109 1.00 39.84 210 LYS A N 1
ATOM 1628 C CA . LYS A 1 210 ? -7.565 -0.111 28.763 1.00 39.84 210 LYS A CA 1
ATOM 1629 C C . LYS A 1 210 ? -8.220 0.810 27.732 1.00 39.84 210 LYS A C 1
ATOM 1631 O O . LYS A 1 210 ? -8.179 2.027 27.906 1.00 39.84 210 LYS A O 1
ATOM 1636 N N . LEU A 1 211 ? -8.863 0.230 26.715 1.00 36.34 211 LEU A N 1
ATOM 1637 C CA . LEU A 1 211 ? -9.793 0.952 25.840 1.00 36.34 211 LEU A CA 1
ATOM 1638 C C . LEU A 1 211 ? -10.895 1.640 26.666 1.00 36.34 211 LEU A C 1
ATOM 1640 O O . LEU A 1 211 ? -11.317 1.138 27.713 1.00 36.34 211 LEU A O 1
ATOM 1644 N N . ALA A 1 212 ? -11.369 2.789 26.182 1.00 40.22 212 ALA A N 1
ATOM 1645 C CA . ALA A 1 212 ? -12.518 3.477 26.753 1.00 40.22 212 ALA A CA 1
ATOM 1646 C C . ALA A 1 212 ? -13.791 2.626 26.579 1.00 40.22 212 ALA A C 1
ATOM 1648 O O . ALA A 1 212 ? -14.060 2.101 25.504 1.00 40.22 212 ALA A O 1
ATOM 1649 N N . LYS A 1 213 ? -14.585 2.511 27.651 1.00 36.41 213 LYS A N 1
ATOM 1650 C CA . LYS A 1 213 ? -15.804 1.679 27.739 1.00 36.41 213 LYS A CA 1
ATOM 1651 C C . LYS A 1 213 ? -16.937 2.056 26.766 1.00 36.41 213 LYS A C 1
ATOM 1653 O O . LYS A 1 213 ? -17.949 1.372 26.736 1.00 36.41 213 LYS A O 1
ATOM 1658 N N . SER A 1 214 ? -16.821 3.153 26.019 1.00 38.88 214 SER A N 1
ATOM 1659 C CA . SER A 1 214 ? -17.883 3.644 25.128 1.00 38.88 214 SER A CA 1
ATOM 1660 C C . SER A 1 214 ? -18.018 2.863 23.817 1.00 38.88 214 SER A C 1
ATOM 1662 O O . SER A 1 214 ? -19.067 2.944 23.189 1.00 38.88 214 SER A O 1
ATOM 1664 N N . ASP A 1 215 ? -17.007 2.074 23.439 1.00 42.50 215 ASP A N 1
ATOM 1665 C CA . ASP A 1 215 ? -16.937 1.402 22.131 1.00 42.50 215 ASP A CA 1
ATOM 1666 C C . ASP A 1 215 ? -17.022 -0.136 22.236 1.00 42.50 215 ASP A C 1
ATOM 1668 O O . ASP A 1 215 ? -16.668 -0.861 21.307 1.00 42.50 215 ASP A O 1
ATOM 1672 N N . GLU A 1 216 ? -17.504 -0.657 23.374 1.00 38.88 216 GLU A N 1
ATOM 1673 C CA . GLU A 1 216 ? -17.678 -2.103 23.618 1.00 38.88 216 GLU A CA 1
ATOM 1674 C C . GLU A 1 216 ? -18.710 -2.761 22.682 1.00 38.88 216 GLU A C 1
ATOM 1676 O O . GLU A 1 216 ? -18.639 -3.963 22.456 1.00 38.88 216 GLU A O 1
ATOM 1681 N N . TRP A 1 217 ? -19.607 -1.987 22.063 1.00 44.28 217 TRP A N 1
ATOM 1682 C CA . TRP A 1 217 ? -20.635 -2.483 21.134 1.00 44.28 217 TRP A CA 1
ATOM 1683 C C . TRP A 1 217 ? -20.099 -2.903 19.750 1.00 44.28 217 TRP A C 1
ATOM 1685 O O . TRP A 1 217 ? -20.841 -3.467 18.952 1.00 44.28 217 TRP A O 1
ATOM 1695 N N . LEU A 1 218 ? -18.815 -2.661 19.460 1.00 45.81 218 LEU A N 1
ATOM 1696 C CA . LEU A 1 218 ? -18.110 -3.193 18.281 1.00 45.81 218 LEU A CA 1
ATOM 1697 C C . LEU A 1 218 ? -17.635 -4.645 18.471 1.00 45.81 218 LEU A C 1
ATOM 1699 O O . LEU A 1 218 ? -16.939 -5.181 17.608 1.00 45.81 218 LEU A O 1
ATOM 1703 N N . GLN A 1 219 ? -17.941 -5.269 19.610 1.00 35.69 219 GLN A N 1
ATOM 1704 C CA . GLN A 1 219 ? -17.718 -6.695 19.819 1.00 35.69 219 GLN A CA 1
ATOM 1705 C C . GLN A 1 219 ? -18.885 -7.471 19.212 1.00 35.69 219 GLN A C 1
ATOM 1707 O O . GLN A 1 219 ? -20.047 -7.227 19.530 1.00 35.69 219 GLN A O 1
ATOM 1712 N N . VAL A 1 220 ? -18.571 -8.407 18.321 1.00 34.59 220 VAL A N 1
ATOM 1713 C CA . VAL A 1 220 ? -19.536 -9.418 17.897 1.00 34.59 220 VAL A CA 1
ATOM 1714 C C . VAL A 1 220 ? -19.761 -10.323 19.105 1.00 34.59 220 VAL A C 1
ATOM 1716 O O . VAL A 1 220 ? -18.845 -11.038 19.504 1.00 34.59 220 VAL A O 1
ATOM 1719 N N . GLU A 1 221 ? -20.942 -10.265 19.721 1.00 29.89 221 GLU A N 1
ATOM 1720 C CA . GLU A 1 221 ? -21.312 -11.263 20.724 1.00 29.89 221 GLU A CA 1
ATOM 1721 C C . GLU A 1 221 ? -21.509 -12.614 20.022 1.00 29.89 221 GLU A C 1
ATOM 1723 O O . GLU A 1 221 ? -22.425 -12.794 19.216 1.00 29.89 221 GLU A O 1
ATOM 1728 N N . GLU A 1 222 ? -20.611 -13.560 20.310 1.00 32.03 222 GLU A N 1
ATOM 1729 C CA . GLU A 1 222 ? -20.824 -14.981 20.047 1.00 32.03 222 GLU A CA 1
ATOM 1730 C C . GLU A 1 222 ? -22.076 -15.419 20.815 1.00 32.03 222 GLU A C 1
ATOM 1732 O O . GLU A 1 222 ? -22.110 -15.413 22.044 1.00 32.03 222 GLU A O 1
ATOM 1737 N N . SER A 1 223 ? -23.125 -15.794 20.085 1.00 28.80 223 SER A N 1
ATOM 1738 C CA . SER A 1 223 ? -24.198 -16.592 20.668 1.00 28.80 223 SER A CA 1
ATOM 1739 C C . SER A 1 223 ? -23.699 -18.032 20.759 1.00 28.80 223 SER A C 1
ATOM 1741 O O . SER A 1 223 ? -23.428 -18.678 19.748 1.00 28.80 223 SER A O 1
ATOM 1743 N N . ASP A 1 224 ? -23.534 -18.500 21.995 1.00 31.45 224 ASP A 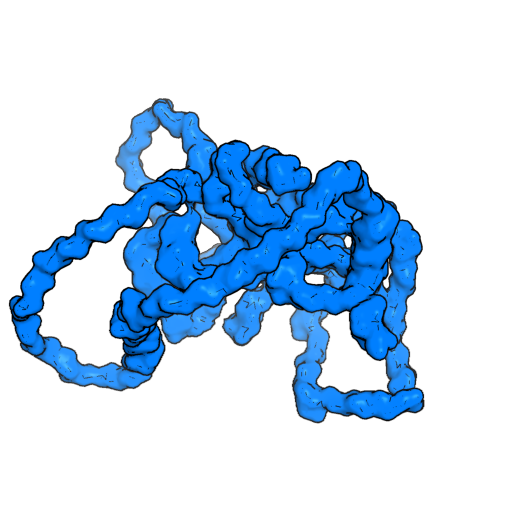N 1
ATOM 1744 C CA . ASP A 1 224 ? -23.153 -19.863 22.356 1.00 31.45 224 ASP A CA 1
ATOM 1745 C C . ASP A 1 224 ? -24.157 -20.895 21.808 1.00 31.45 224 ASP A C 1
ATOM 1747 O O . ASP A 1 224 ? -25.167 -21.196 22.441 1.00 31.45 224 ASP A O 1
ATOM 1751 N N . GLU A 1 225 ? -23.852 -21.492 20.656 1.00 31.80 225 GLU A N 1
ATOM 1752 C CA . GLU A 1 225 ? -24.289 -22.848 20.298 1.00 31.80 225 GLU A CA 1
ATOM 1753 C C . GLU A 1 225 ? -23.275 -23.474 19.320 1.00 31.80 225 GLU A C 1
ATOM 1755 O O . GLU A 1 225 ? -23.459 -23.541 18.107 1.00 31.80 225 GLU A O 1
ATOM 1760 N N . ALA A 1 226 ? -22.128 -23.889 19.866 1.00 29.70 226 ALA A N 1
ATOM 1761 C CA . ALA A 1 226 ? -21.071 -24.560 19.118 1.00 29.70 226 ALA A CA 1
ATOM 1762 C C . ALA A 1 226 ? -21.412 -26.043 18.855 1.00 29.70 226 ALA A C 1
ATOM 1764 O O . ALA A 1 226 ? -21.390 -26.867 19.772 1.00 29.70 226 ALA A O 1
ATOM 1765 N N . ASP A 1 227 ? -21.649 -26.394 17.588 1.00 24.84 227 ASP A N 1
ATOM 1766 C CA . ASP A 1 227 ? -21.492 -27.756 17.058 1.00 24.84 227 ASP A CA 1
ATOM 1767 C C . ASP A 1 227 ? -20.015 -27.949 16.634 1.00 24.84 227 ASP A C 1
ATOM 1769 O O . ASP A 1 227 ? -19.527 -27.217 15.766 1.00 24.84 227 ASP A O 1
ATOM 1773 N N . PRO A 1 228 ? -19.240 -28.872 17.240 1.00 30.08 228 PRO A N 1
ATOM 1774 C CA . PRO A 1 228 ? -17.780 -28.877 17.138 1.00 30.08 228 PRO A CA 1
ATOM 1775 C C . PRO A 1 228 ? -17.242 -29.567 15.871 1.00 30.08 228 PRO A C 1
ATOM 1777 O O . PRO A 1 228 ? -16.230 -30.268 15.928 1.00 30.08 228 PRO A O 1
ATOM 1780 N N . THR A 1 229 ? -17.883 -29.387 14.711 1.00 29.23 229 THR A N 1
ATOM 1781 C CA . THR A 1 229 ? -17.434 -30.005 13.450 1.00 29.23 229 THR A CA 1
ATOM 1782 C C . THR A 1 229 ? -17.509 -29.093 12.221 1.00 29.23 229 THR A C 1
ATOM 1784 O O . THR A 1 229 ? -18.008 -29.494 11.179 1.00 29.23 229 THR A O 1
ATOM 1787 N N . LEU A 1 230 ? -16.921 -27.893 12.272 1.00 28.73 230 LEU A N 1
ATOM 1788 C CA . LEU A 1 230 ? -16.540 -27.167 11.049 1.00 28.73 230 LEU A CA 1
ATOM 1789 C C . LEU A 1 230 ? -15.246 -26.366 11.242 1.00 28.73 230 LEU A C 1
ATOM 1791 O O . LEU A 1 230 ? -15.245 -25.205 11.635 1.00 28.73 230 LEU A O 1
ATOM 1795 N N . SER A 1 231 ? -14.115 -26.986 10.902 1.00 32.53 231 SER A N 1
ATOM 1796 C CA . SER A 1 231 ? -12.940 -26.234 10.471 1.00 32.53 231 SER A CA 1
ATOM 1797 C C . SER A 1 231 ? -13.165 -25.795 9.023 1.00 32.53 231 SER A C 1
ATOM 1799 O O . SER A 1 231 ? -12.941 -26.573 8.093 1.00 32.53 231 SER A O 1
ATOM 1801 N N . SER A 1 232 ? -13.605 -24.562 8.804 1.00 35.34 232 SER A N 1
ATOM 1802 C CA . SER A 1 232 ? -13.566 -23.965 7.470 1.00 35.34 232 SER A CA 1
ATOM 1803 C C . SER A 1 232 ? -13.052 -22.536 7.553 1.00 35.34 232 SER A C 1
ATOM 1805 O O . SER A 1 232 ? -13.786 -21.601 7.855 1.00 35.34 232 SER A O 1
ATOM 1807 N N . ASN A 1 233 ? -11.761 -22.395 7.246 1.00 37.75 233 ASN A N 1
ATOM 1808 C CA . ASN A 1 233 ? -11.073 -21.152 6.897 1.00 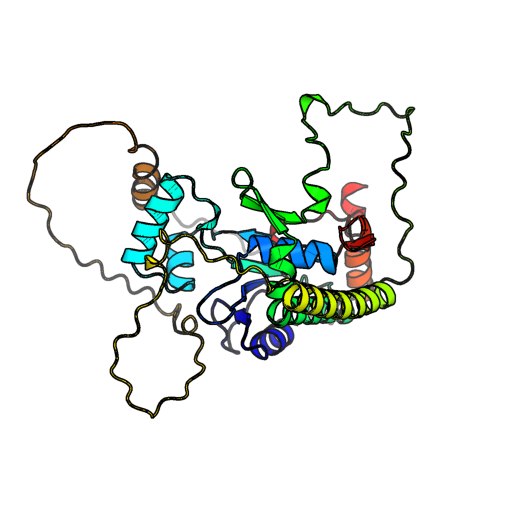37.75 233 ASN A CA 1
ATOM 1809 C C . ASN A 1 233 ? -11.585 -20.639 5.530 1.00 37.75 233 ASN A C 1
ATOM 1811 O O . ASN A 1 233 ? -10.837 -20.517 4.564 1.00 37.75 233 ASN A O 1
ATOM 1815 N N . SER A 1 234 ? -12.890 -20.407 5.398 1.00 41.12 234 SER A N 1
ATOM 1816 C CA . SER A 1 234 ? -13.476 -19.833 4.187 1.00 41.12 234 SER A CA 1
ATOM 1817 C C . SER A 1 234 ? -13.482 -18.314 4.309 1.00 41.12 234 SER A C 1
ATOM 1819 O O . SER A 1 234 ? -14.063 -17.779 5.252 1.00 41.12 234 SER A O 1
ATOM 1821 N N . ASN A 1 235 ? -12.852 -17.620 3.358 1.00 46.44 235 ASN A N 1
ATOM 1822 C CA . ASN A 1 235 ? -12.975 -16.170 3.217 1.00 46.44 235 ASN A CA 1
ATOM 1823 C C . ASN A 1 235 ? -14.479 -15.810 3.144 1.00 46.44 235 ASN A C 1
ATOM 1825 O O . ASN A 1 235 ? -15.147 -16.241 2.205 1.00 46.44 235 ASN A O 1
ATOM 1829 N N . PRO A 1 236 ? -15.038 -15.053 4.106 1.00 46.34 236 PRO A N 1
ATOM 1830 C CA . PRO A 1 236 ? -16.476 -14.776 4.153 1.00 46.34 236 PRO A CA 1
ATOM 1831 C C . PRO A 1 236 ? -16.957 -13.892 2.989 1.00 46.34 236 PRO A C 1
ATOM 1833 O O . PRO A 1 236 ? -18.160 -13.756 2.780 1.00 46.34 236 PRO A O 1
ATOM 1836 N N . PHE A 1 237 ? -16.034 -13.323 2.205 1.00 52.28 237 PHE A N 1
ATOM 1837 C CA . PHE A 1 237 ? -16.319 -12.402 1.105 1.00 52.28 237 PHE A CA 1
ATOM 1838 C C . PHE A 1 237 ? -16.179 -13.026 -0.294 1.00 52.28 237 PHE A C 1
ATOM 1840 O O . PHE A 1 237 ? -16.277 -12.307 -1.283 1.00 52.28 237 PHE A O 1
ATOM 1847 N N . THR A 1 238 ? -15.953 -14.342 -0.413 1.00 42.12 238 THR A N 1
ATOM 1848 C CA . THR A 1 238 ? -15.824 -15.023 -1.723 1.00 42.12 238 THR A CA 1
ATOM 1849 C C . THR A 1 238 ? -17.152 -15.409 -2.367 1.00 42.12 238 THR A C 1
ATOM 1851 O O . THR A 1 238 ? -17.166 -15.768 -3.539 1.00 42.12 238 THR A O 1
ATOM 1854 N N . SER A 1 239 ? -18.272 -15.343 -1.641 1.00 37.91 239 SER A N 1
ATOM 1855 C CA . SER A 1 239 ? -19.580 -15.803 -2.139 1.00 37.91 239 SER A CA 1
ATOM 1856 C C . SER A 1 239 ? -20.387 -14.750 -2.907 1.00 37.91 239 SER A C 1
ATOM 1858 O O . SER A 1 239 ? -21.512 -15.023 -3.329 1.00 37.91 239 SER A O 1
ATOM 1860 N N . THR A 1 240 ? -19.845 -13.554 -3.142 1.00 38.81 240 THR A N 1
ATOM 1861 C CA . THR A 1 240 ? -20.488 -12.538 -3.985 1.00 38.81 240 THR A CA 1
ATOM 1862 C C . THR A 1 240 ? -20.347 -12.897 -5.462 1.00 38.81 240 THR A C 1
ATOM 1864 O O . THR A 1 240 ? -19.584 -12.289 -6.209 1.00 38.81 240 THR A O 1
ATOM 1867 N N . ALA A 1 241 ? -21.119 -13.897 -5.890 1.00 29.66 241 ALA A N 1
ATOM 1868 C CA . ALA A 1 241 ? -21.299 -14.240 -7.288 1.00 29.66 241 ALA A CA 1
ATOM 1869 C C . ALA A 1 241 ? -21.861 -13.027 -8.046 1.00 29.66 241 ALA A C 1
ATOM 1871 O O . ALA A 1 241 ? -23.023 -12.647 -7.900 1.00 29.66 241 ALA A O 1
ATOM 1872 N N . THR A 1 242 ? -21.032 -12.411 -8.884 1.00 34.62 242 THR A N 1
ATOM 1873 C CA . THR A 1 242 ? -21.468 -11.531 -9.972 1.00 34.62 242 THR A CA 1
ATOM 1874 C C . THR A 1 242 ? -21.937 -12.384 -11.149 1.00 34.62 242 THR A C 1
ATOM 1876 O O . THR A 1 242 ? -21.358 -12.337 -12.230 1.00 34.62 242 THR A O 1
ATOM 1879 N N . SER A 1 243 ? -22.972 -13.198 -10.943 1.00 28.23 243 SER A N 1
ATOM 1880 C CA . SER A 1 243 ? -23.652 -13.910 -12.024 1.00 28.23 243 SER A CA 1
ATOM 1881 C C . SER A 1 243 ? -25.129 -13.541 -12.018 1.00 28.23 243 SER A C 1
ATOM 1883 O O . SER A 1 243 ? -25.826 -13.813 -11.044 1.00 28.23 243 SER A O 1
ATOM 1885 N N . SER A 1 244 ? -25.566 -12.955 -13.133 1.00 30.47 244 SER A N 1
ATOM 1886 C CA . SER A 1 244 ? -26.961 -12.720 -13.522 1.00 30.47 244 SER A CA 1
ATOM 1887 C C . SER A 1 244 ? -27.692 -11.615 -12.753 1.00 30.47 244 SER A C 1
ATOM 1889 O O . SER A 1 244 ? -28.256 -11.807 -11.681 1.00 30.47 244 SER A O 1
ATOM 1891 N N . ILE A 1 245 ? -27.726 -10.432 -13.371 1.00 31.08 245 ILE A N 1
ATOM 1892 C CA . ILE A 1 245 ? -28.775 -9.436 -13.141 1.00 31.08 245 ILE A CA 1
ATOM 1893 C C . ILE A 1 245 ? -30.056 -10.020 -13.749 1.00 31.08 245 ILE A C 1
ATOM 1895 O O . ILE A 1 245 ? -30.298 -9.865 -14.943 1.00 31.08 245 ILE A O 1
ATOM 1899 N N . ASP A 1 246 ? -30.846 -10.719 -12.937 1.00 24.66 246 ASP A N 1
ATOM 1900 C CA . ASP A 1 246 ? -32.264 -10.925 -13.215 1.00 24.66 246 ASP A CA 1
ATOM 1901 C C . ASP A 1 246 ? -33.025 -9.723 -12.647 1.00 24.66 246 ASP A C 1
ATOM 1903 O O . ASP A 1 246 ? -33.087 -9.483 -11.440 1.00 24.66 246 ASP A O 1
ATOM 1907 N N . LEU A 1 247 ? -33.546 -8.910 -13.564 1.00 32.69 247 LEU A N 1
ATOM 1908 C CA . LEU A 1 247 ? -34.486 -7.832 -13.290 1.00 32.69 247 LEU A CA 1
ATOM 1909 C C . LEU A 1 247 ? -35.865 -8.444 -13.018 1.00 32.69 247 LEU A C 1
ATOM 1911 O O . LEU A 1 247 ? -36.675 -8.568 -13.934 1.00 32.69 247 LEU A O 1
ATOM 1915 N N . GLU A 1 248 ? -36.161 -8.765 -11.763 1.00 25.42 248 GLU A N 1
ATOM 1916 C CA . GLU A 1 248 ? -37.546 -8.851 -11.297 1.00 25.42 248 GLU A CA 1
ATOM 1917 C C . GLU A 1 248 ? -37.802 -7.730 -10.288 1.00 25.42 248 GLU A C 1
ATOM 1919 O O . GLU A 1 248 ? -37.412 -7.771 -9.123 1.00 25.42 248 GLU A O 1
ATOM 1924 N N . ALA A 1 249 ? -38.421 -6.666 -10.800 1.00 27.58 249 ALA A N 1
ATOM 1925 C CA . ALA A 1 249 ? -38.964 -5.574 -10.015 1.00 27.58 249 ALA A CA 1
ATOM 1926 C C . ALA A 1 249 ? -40.290 -6.026 -9.395 1.00 27.58 249 ALA A C 1
ATOM 1928 O O . ALA A 1 249 ? -41.324 -6.008 -10.067 1.00 27.58 249 ALA A O 1
ATOM 1929 N N . ASP A 1 250 ? -40.269 -6.398 -8.117 1.00 27.61 250 ASP A N 1
ATOM 1930 C CA . ASP A 1 250 ? -41.500 -6.578 -7.357 1.00 27.61 250 ASP A CA 1
ATOM 1931 C C . ASP A 1 250 ? -42.038 -5.201 -6.940 1.00 27.61 250 ASP A C 1
ATOM 1933 O O . ASP A 1 250 ? -41.434 -4.451 -6.171 1.00 27.61 250 ASP A O 1
ATOM 1937 N N . ARG A 1 251 ? -43.179 -4.835 -7.531 1.00 29.22 251 ARG A N 1
ATOM 1938 C CA . ARG A 1 251 ? -43.960 -3.647 -7.180 1.00 29.22 251 ARG A CA 1
ATOM 1939 C C . ARG A 1 251 ? -44.644 -3.885 -5.837 1.00 29.22 251 ARG A C 1
ATOM 1941 O O . ARG A 1 251 ? -45.513 -4.748 -5.749 1.00 29.22 251 ARG A O 1
ATOM 1948 N N . MET A 1 252 ? -44.358 -3.044 -4.846 1.00 25.72 252 MET A N 1
ATOM 1949 C CA . MET A 1 252 ? -45.216 -2.888 -3.672 1.00 25.72 252 MET A CA 1
ATOM 1950 C C . MET A 1 252 ? -45.780 -1.467 -3.610 1.00 25.72 252 MET A C 1
ATOM 1952 O O . MET A 1 252 ? -45.056 -0.479 -3.722 1.00 25.72 252 MET A O 1
ATOM 1956 N N . ASP A 1 253 ? -47.109 -1.420 -3.517 1.00 26.91 253 ASP A N 1
ATOM 1957 C CA . ASP A 1 253 ? -47.981 -0.249 -3.544 1.00 26.91 253 ASP A CA 1
ATOM 1958 C C . ASP A 1 253 ? -47.697 0.741 -2.408 1.00 26.91 253 ASP A C 1
ATOM 1960 O O . ASP A 1 253 ? -47.530 0.375 -1.244 1.00 26.91 253 ASP A O 1
ATOM 1964 N N . THR A 1 254 ? -47.731 2.023 -2.757 1.00 30.97 254 THR A N 1
ATOM 1965 C CA . THR A 1 254 ? -47.724 3.155 -1.831 1.00 30.97 254 THR A CA 1
ATOM 1966 C C . THR A 1 254 ? -49.119 3.394 -1.256 1.00 30.97 254 THR A C 1
ATOM 1968 O O . THR A 1 254 ? -50.036 3.704 -2.017 1.00 30.97 254 THR A O 1
ATOM 1971 N N . ASN A 1 255 ? -49.267 3.346 0.069 1.00 25.06 255 ASN A N 1
ATOM 1972 C CA . ASN A 1 255 ? -50.153 4.232 0.838 1.00 25.06 255 ASN A CA 1
ATOM 1973 C C . ASN A 1 255 ? -50.011 3.935 2.336 1.00 25.06 255 ASN A C 1
ATOM 1975 O O . ASN A 1 255 ? -50.442 2.886 2.795 1.00 25.06 255 ASN A O 1
ATOM 1979 N N . ASP A 1 256 ? -49.420 4.856 3.095 1.00 27.58 256 ASP A N 1
ATOM 1980 C CA . ASP A 1 256 ? -50.183 5.659 4.055 1.00 27.58 256 ASP A CA 1
ATOM 1981 C C . ASP A 1 256 ? -49.296 6.750 4.678 1.00 27.58 256 ASP A C 1
ATOM 1983 O O . ASP A 1 256 ? -48.079 6.622 4.805 1.00 27.58 256 ASP A O 1
ATOM 1987 N N . LYS A 1 257 ? -49.938 7.890 4.931 1.00 26.61 257 LYS A N 1
ATOM 1988 C CA . LYS A 1 257 ? -49.363 9.215 5.179 1.00 26.61 257 LYS A CA 1
ATOM 1989 C C . LYS A 1 257 ? -49.048 9.502 6.652 1.00 26.61 257 LYS A C 1
ATOM 1991 O O . LYS A 1 257 ? -49.708 8.977 7.535 1.00 26.61 257 LYS A O 1
ATOM 1996 N N . GLU A 1 258 ? -48.150 10.483 6.813 1.00 24.95 258 GLU A N 1
ATOM 1997 C CA . GLU A 1 258 ? -48.127 11.573 7.814 1.00 24.95 258 GLU A CA 1
ATOM 1998 C C . GLU A 1 258 ? -48.248 11.218 9.306 1.00 24.95 258 GLU A C 1
ATOM 2000 O O . GLU A 1 258 ? -49.335 10.944 9.794 1.00 24.95 258 GLU A O 1
ATOM 2005 N N . GLU A 1 259 ? -47.180 11.471 10.075 1.00 24.59 259 GLU A N 1
ATOM 2006 C CA . GLU A 1 259 ? -47.163 12.611 11.010 1.00 24.59 259 GLU A CA 1
ATOM 2007 C C . GLU A 1 259 ? -45.765 12.887 11.603 1.00 24.59 259 GLU A C 1
ATOM 2009 O O . GLU A 1 259 ? -44.935 11.994 11.730 1.00 24.59 259 GLU A O 1
ATOM 2014 N N . ALA A 1 260 ? -45.585 14.147 12.024 1.00 25.05 260 ALA A N 1
ATOM 2015 C CA . ALA A 1 260 ? -44.509 14.714 12.850 1.00 25.05 260 ALA A CA 1
ATOM 2016 C C . ALA A 1 260 ? -43.237 15.251 12.152 1.00 25.05 260 ALA A C 1
ATOM 2018 O O . ALA A 1 260 ? -42.139 14.710 12.245 1.00 25.05 260 ALA A O 1
ATOM 2019 N N . ALA A 1 261 ? -43.384 16.449 11.577 1.00 25.41 261 ALA A N 1
ATOM 2020 C CA . ALA A 1 261 ? -42.311 17.436 11.490 1.00 25.41 261 ALA A CA 1
ATOM 2021 C C . ALA A 1 261 ? -41.929 17.953 12.894 1.00 25.41 261 ALA A C 1
ATOM 2023 O O . ALA A 1 261 ? -42.825 18.297 13.659 1.00 25.41 261 ALA A O 1
ATOM 2024 N N . THR A 1 262 ? -40.627 18.047 13.205 1.00 23.31 262 THR A N 1
ATOM 2025 C CA . THR A 1 262 ? -39.889 19.302 13.504 1.00 23.31 262 THR A CA 1
ATOM 2026 C C . THR A 1 262 ? -38.520 19.005 14.148 1.00 23.31 262 THR A C 1
ATOM 2028 O O . THR A 1 262 ? -38.491 18.560 15.291 1.00 23.31 262 THR A O 1
ATOM 2031 N N . LEU A 1 263 ? -37.413 19.324 13.452 1.00 26.03 263 LEU A N 1
ATOM 2032 C CA . LEU A 1 263 ? -36.272 20.172 13.888 1.00 26.03 263 LEU A CA 1
ATOM 2033 C C . LEU A 1 263 ? -34.927 19.792 13.208 1.00 26.03 263 LEU A C 1
ATOM 2035 O O . LEU A 1 263 ? -34.243 18.876 13.640 1.00 26.03 263 LEU A O 1
ATOM 2039 N N . LEU A 1 264 ? -34.541 20.643 12.244 1.00 25.66 264 LEU A N 1
ATOM 2040 C CA . LEU A 1 264 ? -33.184 21.136 11.920 1.00 25.66 264 LEU A CA 1
ATOM 2041 C C . LEU A 1 264 ? -32.166 20.232 11.171 1.00 25.66 264 LEU A C 1
ATOM 2043 O O . LEU A 1 264 ? -31.335 19.566 11.771 1.00 25.66 264 LEU A O 1
ATOM 2047 N N . ASP A 1 265 ? -32.170 20.413 9.841 1.00 28.61 265 ASP A N 1
ATOM 2048 C CA . ASP A 1 265 ? -31.025 20.706 8.943 1.00 28.61 265 ASP A CA 1
ATOM 2049 C C . ASP A 1 265 ? -29.898 19.661 8.764 1.00 28.61 265 ASP A C 1
ATOM 2051 O O . ASP A 1 265 ? -28.716 19.969 8.926 1.00 28.61 265 ASP A O 1
ATOM 2055 N N . ALA A 1 266 ? -30.260 18.438 8.354 1.00 32.84 266 ALA A N 1
ATOM 2056 C CA . ALA A 1 266 ? -29.325 17.415 7.849 1.00 32.84 266 ALA A CA 1
ATOM 2057 C C . ALA A 1 266 ? -29.730 16.801 6.482 1.00 32.84 266 ALA A C 1
ATOM 2059 O O . ALA A 1 266 ? -29.116 15.843 6.019 1.00 32.84 266 ALA A O 1
ATOM 2060 N N . ASP A 1 267 ? -30.733 17.365 5.799 1.00 30.56 267 ASP A N 1
ATOM 2061 C CA . ASP A 1 267 ? -31.390 16.733 4.637 1.00 30.56 267 ASP A CA 1
ATOM 2062 C C . ASP A 1 267 ? -30.693 16.953 3.276 1.00 30.56 267 ASP A C 1
ATOM 2064 O O . ASP A 1 267 ? -31.182 16.490 2.245 1.00 30.56 267 ASP A O 1
ATOM 2068 N N . ALA A 1 268 ? -29.544 17.633 3.225 1.00 33.88 268 ALA A N 1
ATOM 2069 C CA . ALA A 1 268 ? -28.882 17.932 1.948 1.00 33.88 268 ALA A CA 1
ATOM 2070 C C . ALA A 1 268 ? -28.052 16.762 1.378 1.00 33.88 268 ALA A C 1
ATOM 2072 O O . ALA A 1 268 ? -27.921 16.660 0.159 1.00 33.88 268 ALA A O 1
ATOM 2073 N N . ASP A 1 269 ? -27.539 15.860 2.224 1.00 35.78 269 ASP A N 1
ATOM 2074 C CA . ASP A 1 269 ? -26.616 14.799 1.785 1.00 35.78 269 ASP A CA 1
ATOM 2075 C C . ASP A 1 269 ? -27.302 13.440 1.547 1.00 35.78 269 ASP A C 1
ATOM 2077 O O . ASP A 1 269 ? -26.835 12.648 0.728 1.00 35.78 269 ASP A O 1
ATOM 2081 N N . ILE A 1 270 ? -28.459 13.183 2.172 1.00 37.84 270 ILE A N 1
ATOM 2082 C CA . ILE A 1 270 ? -29.254 11.961 1.932 1.00 37.84 270 ILE A CA 1
ATOM 2083 C C . ILE A 1 270 ? -30.055 12.074 0.623 1.00 37.84 270 ILE A C 1
ATOM 2085 O O . ILE A 1 270 ? -30.128 11.117 -0.150 1.00 37.84 270 ILE A O 1
ATOM 2089 N N . ALA A 1 271 ? -30.552 13.271 0.288 1.00 32.06 271 ALA A N 1
ATOM 2090 C CA . ALA A 1 271 ? -31.259 13.523 -0.971 1.00 32.06 271 ALA A CA 1
ATOM 2091 C C . ALA A 1 271 ? -30.359 13.380 -2.220 1.00 32.06 271 ALA A C 1
ATOM 2093 O O . ALA A 1 271 ? -30.852 13.130 -3.325 1.00 32.06 271 ALA A O 1
ATOM 2094 N N . LEU A 1 272 ? -29.034 13.496 -2.069 1.00 38.56 272 LEU A N 1
ATOM 2095 C CA . LEU A 1 272 ? -28.074 13.275 -3.157 1.00 38.56 272 LEU A CA 1
ATOM 2096 C C . LEU A 1 272 ? -27.945 11.783 -3.519 1.00 38.56 272 LEU A C 1
ATOM 2098 O O . LEU A 1 272 ? -27.683 11.445 -4.670 1.00 38.56 272 LEU A O 1
ATOM 2102 N N . ILE A 1 273 ? -28.170 10.891 -2.551 1.00 36.19 273 ILE A N 1
ATOM 2103 C CA . ILE A 1 273 ? -28.094 9.438 -2.744 1.00 36.19 273 ILE A CA 1
ATOM 2104 C C . ILE A 1 273 ? -29.380 8.924 -3.409 1.00 36.19 273 ILE A C 1
ATOM 2106 O O . ILE A 1 273 ? -29.304 8.126 -4.339 1.00 36.19 273 ILE A O 1
ATOM 2110 N N . GLU A 1 274 ? -30.549 9.451 -3.030 1.00 33.69 274 GLU A N 1
ATOM 2111 C CA . GLU A 1 274 ? -31.837 9.064 -3.633 1.00 33.69 274 GLU A CA 1
ATOM 2112 C C . GLU A 1 274 ? -32.102 9.711 -5.009 1.00 33.69 274 GLU A C 1
ATOM 2114 O O . GLU A 1 274 ? -32.838 9.160 -5.830 1.00 33.69 274 GLU A O 1
ATOM 2119 N N . SER A 1 275 ? -31.493 10.866 -5.311 1.00 31.38 275 SER A N 1
ATOM 2120 C CA . SER A 1 275 ? -31.609 11.503 -6.637 1.00 31.38 275 SER A CA 1
ATOM 2121 C C . SER A 1 275 ? -30.764 10.820 -7.718 1.00 31.38 275 SER A C 1
ATOM 2123 O O . SER A 1 275 ? -31.113 10.900 -8.896 1.00 31.38 275 SER A O 1
ATOM 2125 N N . PHE A 1 276 ? -29.724 10.072 -7.335 1.00 33.16 276 PHE A N 1
ATOM 2126 C CA . PHE A 1 276 ? -28.893 9.309 -8.272 1.00 33.16 276 PHE A CA 1
ATOM 2127 C C . PHE A 1 276 ? -29.610 8.086 -8.874 1.00 33.16 276 PHE A C 1
ATOM 2129 O O . PHE A 1 276 ? -29.252 7.648 -9.966 1.00 33.16 276 PHE A O 1
ATOM 2136 N N . GLU A 1 277 ? -30.657 7.563 -8.225 1.00 36.69 277 GLU A N 1
ATOM 2137 C CA . GLU A 1 277 ? -31.417 6.402 -8.719 1.00 36.69 277 GLU A CA 1
ATOM 2138 C C . GLU A 1 277 ? -32.491 6.754 -9.768 1.00 36.69 277 GLU A C 1
ATOM 2140 O O . GLU A 1 277 ? -33.009 5.860 -10.438 1.00 36.69 277 GLU A O 1
ATOM 2145 N N . LYS A 1 278 ? -32.824 8.040 -9.970 1.00 30.00 278 LYS A N 1
ATOM 2146 C CA . LYS A 1 278 ? -33.938 8.456 -10.850 1.00 30.00 278 LYS A CA 1
ATOM 2147 C C . LYS A 1 278 ? -33.558 8.961 -12.244 1.00 30.00 278 LYS A C 1
ATOM 2149 O O . LYS A 1 278 ? -34.464 9.180 -13.046 1.00 30.00 278 LYS A O 1
ATOM 2154 N N . GLU A 1 279 ? -32.274 9.102 -12.574 1.00 27.64 279 GLU A N 1
ATOM 2155 C CA . GLU A 1 279 ? -31.841 9.707 -13.851 1.00 27.64 279 GLU A CA 1
ATOM 2156 C C . GLU A 1 279 ? -31.188 8.758 -14.872 1.00 27.64 279 GLU A C 1
ATOM 2158 O O . GLU A 1 279 ? -30.745 9.205 -15.929 1.00 27.64 279 GLU A O 1
ATOM 2163 N N . PHE A 1 280 ? -31.197 7.439 -14.653 1.00 27.58 280 PHE A N 1
ATOM 2164 C CA . PHE A 1 280 ? -30.708 6.487 -15.659 1.00 27.58 280 PHE A CA 1
ATOM 2165 C C . PHE A 1 280 ? -31.853 5.904 -16.505 1.00 27.58 280 PHE A C 1
ATOM 2167 O O . PHE A 1 280 ? -32.421 4.859 -16.199 1.00 27.58 280 PHE A O 1
ATOM 2174 N N . ASN A 1 281 ? -32.198 6.592 -17.597 1.00 29.56 281 ASN A N 1
ATOM 2175 C CA . ASN A 1 281 ? -33.126 6.106 -18.623 1.00 29.56 281 ASN A CA 1
ATOM 2176 C C . ASN A 1 281 ? -32.348 5.819 -19.926 1.00 29.56 281 ASN A C 1
ATOM 2178 O O . ASN A 1 281 ? -31.928 6.769 -20.590 1.00 29.56 281 ASN A O 1
ATOM 2182 N N . PRO A 1 282 ? -32.122 4.554 -20.338 1.00 31.94 282 PRO A N 1
ATOM 2183 C CA . PRO A 1 282 ? -31.345 4.259 -21.531 1.00 31.94 282 PRO A CA 1
ATOM 2184 C C . PRO A 1 282 ? -32.272 4.234 -22.749 1.00 31.94 282 PRO A C 1
ATOM 2186 O O . PRO A 1 282 ? -32.763 3.190 -23.168 1.00 31.94 282 PRO A O 1
ATOM 2189 N N . THR A 1 283 ? -32.510 5.393 -23.353 1.00 29.02 283 THR A N 1
ATOM 2190 C CA . THR A 1 283 ? -33.023 5.462 -24.728 1.00 29.02 283 THR A CA 1
ATOM 2191 C C . THR A 1 283 ? -32.247 6.512 -25.507 1.00 29.02 283 THR A C 1
ATOM 2193 O O . THR A 1 283 ? -32.412 7.694 -25.251 1.00 29.02 283 THR A O 1
ATOM 2196 N N . LEU A 1 284 ? -31.387 6.058 -26.430 1.00 29.00 284 LEU A N 1
ATOM 2197 C CA . LEU A 1 284 ? -30.913 6.728 -27.659 1.00 29.00 284 LEU A CA 1
ATOM 2198 C C . LEU A 1 284 ? -29.924 5.765 -28.347 1.00 29.00 284 LEU A C 1
ATOM 2200 O O . LEU A 1 284 ? -28.823 5.523 -27.873 1.00 29.00 284 LEU A O 1
ATOM 2204 N N . SER A 1 285 ? -30.440 4.933 -29.250 1.00 27.38 285 SER A N 1
ATOM 2205 C CA . SER A 1 285 ? -30.325 5.060 -30.712 1.00 27.38 285 SER A CA 1
ATOM 2206 C C . SER A 1 285 ? -28.932 4.741 -31.261 1.00 27.38 285 SER A C 1
ATOM 2208 O O . SER A 1 285 ? -27.989 5.514 -31.136 1.00 27.38 285 SER A O 1
ATOM 2210 N N . SER A 1 286 ? -28.871 3.600 -31.941 1.00 37.31 286 SER A N 1
ATOM 2211 C CA . SER A 1 286 ? -27.791 3.140 -32.803 1.00 37.31 286 SER A CA 1
ATOM 2212 C C . SER A 1 286 ? -27.291 4.228 -33.760 1.00 37.31 286 SER A C 1
ATOM 2214 O O . SER A 1 286 ? -28.009 4.625 -34.679 1.00 37.31 286 SER A O 1
ATOM 2216 N N . SER A 1 287 ? -26.034 4.631 -33.609 1.00 28.28 287 SER A N 1
ATOM 2217 C CA . SER A 1 287 ? -25.252 5.216 -34.697 1.00 28.28 287 SER A CA 1
ATOM 2218 C C . SER A 1 287 ? -23.995 4.379 -34.884 1.00 28.28 287 SER A C 1
ATOM 2220 O O . SER A 1 287 ? -23.190 4.243 -33.964 1.00 28.28 287 SER A O 1
ATOM 2222 N N . SER A 1 288 ? -23.888 3.783 -36.068 1.00 35.28 288 SER A N 1
ATOM 2223 C CA . SER A 1 288 ? -22.788 2.944 -36.528 1.00 35.28 288 SER A CA 1
ATOM 2224 C C . SER A 1 288 ? -21.433 3.598 -36.265 1.00 35.28 288 SER A C 1
ATOM 2226 O O . SER A 1 288 ? -21.130 4.645 -36.831 1.00 35.28 288 SER A O 1
ATOM 2228 N N . PHE A 1 289 ? -20.613 2.965 -35.429 1.00 31.48 289 PHE A N 1
ATOM 2229 C CA . PHE A 1 289 ? -19.176 3.194 -35.449 1.00 31.48 289 PHE A CA 1
ATOM 2230 C C . PHE A 1 289 ? -18.588 2.271 -36.511 1.00 31.48 289 PHE A C 1
ATOM 2232 O O . PHE A 1 289 ? -18.614 1.047 -36.368 1.00 31.48 289 PHE A O 1
ATOM 2239 N N . ASP A 1 290 ? -18.122 2.872 -37.603 1.00 26.69 290 ASP A N 1
ATOM 2240 C CA . ASP A 1 290 ? -17.432 2.168 -38.673 1.00 26.69 290 ASP A CA 1
ATOM 2241 C C . ASP A 1 290 ? -16.231 1.411 -38.103 1.00 26.69 290 ASP A C 1
ATOM 2243 O O . ASP A 1 290 ? -15.330 1.970 -37.474 1.00 26.69 290 ASP A O 1
ATOM 2247 N N . THR A 1 291 ? -16.250 0.100 -38.320 1.00 28.28 291 THR A N 1
ATOM 2248 C CA . THR A 1 291 ? -15.155 -0.802 -37.997 1.00 28.28 291 THR A CA 1
ATOM 2249 C C . THR A 1 291 ? -13.976 -0.462 -38.903 1.00 28.28 291 THR A C 1
ATOM 2251 O O . THR A 1 291 ? -13.933 -0.873 -40.061 1.00 28.28 291 THR A O 1
ATOM 2254 N N . ILE A 1 292 ? -12.992 0.269 -38.382 1.00 28.92 292 ILE A N 1
ATOM 2255 C CA . ILE A 1 292 ? -11.654 0.272 -38.972 1.00 28.92 292 ILE A CA 1
ATOM 2256 C C . ILE A 1 292 ? -11.029 -1.075 -38.602 1.00 28.92 292 ILE A C 1
ATOM 2258 O O . ILE A 1 292 ? -10.403 -1.235 -37.556 1.00 28.92 292 ILE A O 1
ATOM 2262 N N . THR A 1 293 ? -11.250 -2.078 -39.452 1.00 28.97 293 THR A N 1
ATOM 2263 C CA . THR A 1 293 ? -10.455 -3.305 -39.463 1.00 28.97 293 THR A CA 1
ATOM 2264 C C . THR A 1 293 ? -9.057 -2.947 -39.949 1.00 28.97 293 THR A C 1
ATOM 2266 O O . THR A 1 293 ? -8.755 -3.045 -41.139 1.00 28.97 293 THR A O 1
ATOM 2269 N N . THR A 1 294 ? -8.192 -2.511 -39.038 1.00 30.03 294 THR A N 1
ATOM 2270 C CA . THR A 1 294 ? -6.754 -2.564 -39.280 1.00 30.03 294 THR A CA 1
ATOM 2271 C C . THR A 1 294 ? -6.365 -4.027 -39.136 1.00 30.03 294 THR A C 1
ATOM 2273 O O . THR A 1 294 ? -6.308 -4.568 -38.035 1.00 30.03 294 THR A O 1
ATOM 2276 N N . SER A 1 295 ? -6.186 -4.696 -40.269 1.00 33.56 295 SER A N 1
ATOM 2277 C CA . SER A 1 295 ? -5.578 -6.017 -40.358 1.00 33.56 295 SER A CA 1
ATOM 2278 C C . SER A 1 295 ? -4.154 -5.936 -39.811 1.00 33.56 295 SER A C 1
ATOM 2280 O O . SER A 1 295 ? -3.216 -5.633 -40.547 1.00 33.56 295 SER A O 1
ATOM 2282 N N . VAL A 1 296 ? -4.000 -6.154 -38.506 1.00 39.19 296 VAL A N 1
ATOM 2283 C CA . VAL A 1 296 ? -2.700 -6.429 -37.905 1.00 39.19 296 VAL A CA 1
ATOM 2284 C C . VAL A 1 296 ? -2.421 -7.893 -38.203 1.00 39.19 296 VAL A C 1
ATOM 2286 O O . VAL A 1 296 ? -2.950 -8.797 -37.559 1.00 39.19 296 VAL A O 1
ATOM 2289 N N . GLU A 1 297 ? -1.669 -8.114 -39.278 1.00 32.47 297 GLU A N 1
ATOM 2290 C CA . GLU A 1 297 ? -1.026 -9.393 -39.541 1.00 32.47 297 GLU A CA 1
ATOM 2291 C C . GLU A 1 297 ? -0.249 -9.806 -38.287 1.0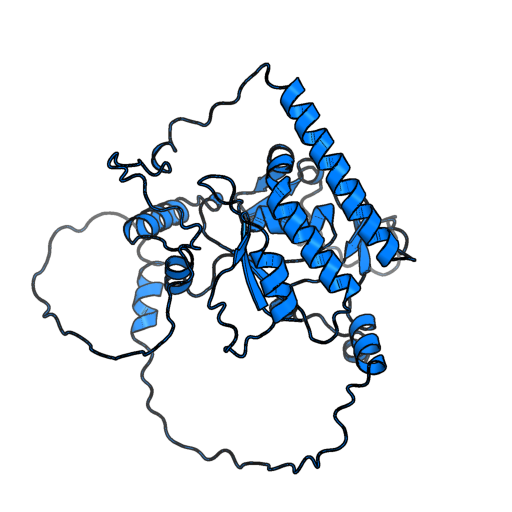0 32.47 297 GLU A C 1
ATOM 2293 O O . GLU A 1 297 ? 0.423 -8.982 -37.666 1.00 32.47 297 GLU A O 1
ATOM 2298 N N . ALA A 1 298 ? -0.391 -11.075 -37.903 1.00 39.81 298 ALA A N 1
ATOM 2299 C CA . ALA A 1 298 ? 0.291 -11.690 -36.776 1.00 39.81 298 ALA A CA 1
ATOM 2300 C C . ALA A 1 298 ? 1.809 -11.722 -37.027 1.00 39.81 298 ALA A C 1
ATOM 2302 O O . ALA A 1 298 ? 2.365 -12.734 -37.447 1.00 39.81 298 ALA A O 1
ATOM 2303 N N . ALA A 1 299 ? 2.465 -10.585 -36.820 1.00 39.09 299 ALA A N 1
ATOM 2304 C CA . ALA A 1 299 ? 3.893 -10.511 -36.591 1.00 39.09 299 ALA A CA 1
ATOM 2305 C C . ALA A 1 299 ? 4.140 -10.939 -35.142 1.00 39.09 299 ALA A C 1
ATOM 2307 O O . ALA A 1 299 ? 3.414 -10.520 -34.241 1.00 39.09 299 ALA A O 1
ATOM 2308 N N . ASP A 1 300 ? 5.117 -11.820 -34.953 1.00 43.97 300 ASP A N 1
ATOM 2309 C CA . ASP A 1 300 ? 5.501 -12.417 -33.678 1.00 43.97 300 ASP A CA 1
ATOM 2310 C C . ASP A 1 300 ? 5.384 -11.431 -32.502 1.00 43.97 300 ASP A C 1
ATOM 2312 O O . ASP A 1 300 ? 6.102 -10.433 -32.438 1.00 43.97 300 ASP A O 1
ATOM 2316 N N . ASN A 1 301 ? 4.478 -11.724 -31.561 1.00 49.12 301 ASN A N 1
ATOM 2317 C CA . ASN A 1 301 ? 4.285 -10.989 -30.304 1.00 49.12 301 ASN A CA 1
ATOM 2318 C C . ASN A 1 301 ? 5.466 -11.226 -29.342 1.00 49.12 301 ASN A C 1
ATOM 2320 O O . ASN A 1 301 ? 5.286 -11.669 -28.208 1.00 49.12 301 ASN A O 1
ATOM 2324 N N . VAL A 1 302 ? 6.694 -10.966 -29.786 1.00 54.84 302 VAL A N 1
ATOM 2325 C CA . VAL A 1 302 ? 7.821 -10.774 -28.879 1.00 54.84 302 VAL A CA 1
ATOM 2326 C C . VAL A 1 302 ? 7.704 -9.338 -28.403 1.00 54.84 302 VAL A C 1
ATOM 2328 O O . VAL A 1 302 ? 8.121 -8.405 -29.085 1.00 54.84 302 VAL A O 1
ATOM 2331 N N . VAL A 1 303 ? 7.049 -9.154 -27.258 1.00 62.72 303 VAL A N 1
ATOM 2332 C CA . VAL A 1 303 ? 7.098 -7.875 -26.552 1.00 62.72 303 VAL A CA 1
ATOM 2333 C C . VAL A 1 303 ? 8.575 -7.571 -26.314 1.00 62.72 303 VAL A C 1
ATOM 2335 O O . VAL A 1 303 ? 9.278 -8.384 -25.717 1.00 62.72 303 VAL A O 1
ATOM 2338 N N . ASP A 1 304 ? 9.065 -6.453 -26.849 1.00 81.50 304 ASP A N 1
ATOM 2339 C CA . ASP A 1 304 ? 10.467 -6.076 -26.698 1.00 81.50 304 ASP A CA 1
ATOM 2340 C C . ASP A 1 304 ? 10.717 -5.742 -25.223 1.00 81.50 304 ASP A C 1
ATOM 2342 O O . ASP A 1 304 ? 10.303 -4.692 -24.732 1.00 81.50 304 ASP A O 1
ATOM 2346 N N . GLU A 1 305 ? 11.360 -6.657 -24.495 1.00 80.81 305 GLU A N 1
ATOM 2347 C CA . GLU A 1 305 ? 11.718 -6.476 -23.083 1.00 80.81 305 GLU A CA 1
ATOM 2348 C C . GLU A 1 305 ? 12.487 -5.168 -22.860 1.00 80.81 305 GLU A C 1
ATOM 2350 O O . GLU A 1 305 ? 12.343 -4.535 -21.815 1.00 80.81 305 GLU A O 1
ATOM 2355 N N . ARG A 1 306 ? 13.248 -4.705 -23.864 1.00 84.50 306 ARG A N 1
ATOM 2356 C CA . ARG A 1 306 ? 13.946 -3.417 -23.795 1.00 84.50 306 ARG A CA 1
ATOM 2357 C C . ARG A 1 306 ? 12.979 -2.247 -23.805 1.00 84.50 306 ARG A C 1
ATOM 2359 O O . ARG A 1 306 ? 13.162 -1.325 -23.027 1.00 84.50 306 ARG A O 1
ATOM 2366 N N . LEU A 1 307 ? 11.929 -2.305 -24.622 1.00 86.69 307 LEU A N 1
ATOM 2367 C CA . LEU A 1 307 ? 10.893 -1.275 -24.639 1.00 86.69 307 LEU A CA 1
ATOM 2368 C C . LEU A 1 307 ? 10.154 -1.211 -23.297 1.00 86.69 307 LEU A C 1
ATOM 2370 O O . LEU A 1 307 ? 9.861 -0.120 -22.816 1.00 86.69 307 LEU A O 1
ATOM 2374 N N . LEU A 1 308 ? 9.861 -2.360 -22.679 1.00 86.44 308 LEU A N 1
ATOM 2375 C CA . LEU A 1 308 ? 9.248 -2.395 -21.347 1.00 86.44 308 LEU A CA 1
ATOM 2376 C C . LEU A 1 308 ? 10.158 -1.766 -20.292 1.00 86.44 308 LEU A C 1
ATOM 2378 O O . LEU A 1 308 ? 9.690 -0.958 -19.490 1.00 86.44 308 LEU A O 1
ATOM 2382 N N . GLN A 1 309 ? 11.448 -2.100 -20.330 1.00 85.75 309 GLN A N 1
ATOM 2383 C CA . GLN A 1 309 ? 12.441 -1.524 -19.432 1.00 85.75 309 GLN A CA 1
ATOM 2384 C C . GLN A 1 309 ? 12.573 -0.011 -19.639 1.00 85.75 309 GLN A C 1
ATOM 2386 O O . GLN A 1 309 ? 12.540 0.741 -18.670 1.00 85.75 309 GLN A O 1
ATOM 2391 N N . ASP A 1 310 ? 12.622 0.447 -20.890 1.00 87.12 310 ASP A N 1
ATOM 2392 C CA . ASP A 1 310 ? 12.681 1.869 -21.224 1.00 87.12 310 ASP A CA 1
ATOM 2393 C C . ASP A 1 310 ? 11.441 2.609 -20.698 1.00 87.12 310 ASP A C 1
ATOM 2395 O O . ASP A 1 310 ? 11.569 3.678 -20.103 1.00 87.12 310 ASP A O 1
ATOM 2399 N N . ILE A 1 311 ? 10.238 2.039 -20.850 1.00 87.56 311 ILE A N 1
ATOM 2400 C CA . ILE A 1 311 ? 9.000 2.611 -20.294 1.00 87.56 311 ILE A CA 1
ATOM 2401 C C . ILE A 1 311 ? 9.078 2.696 -18.767 1.00 87.56 311 ILE A C 1
ATOM 2403 O O . ILE A 1 311 ? 8.718 3.728 -18.195 1.00 87.56 311 ILE A O 1
ATOM 2407 N N . ALA A 1 312 ? 9.551 1.635 -18.107 1.00 86.19 312 ALA A N 1
ATOM 2408 C CA . ALA A 1 312 ? 9.707 1.610 -16.660 1.00 86.19 312 ALA A CA 1
ATOM 2409 C C . ALA A 1 312 ? 10.691 2.694 -16.190 1.00 86.19 312 ALA A C 1
ATOM 2411 O O . ALA A 1 312 ? 10.366 3.466 -15.286 1.00 86.19 312 ALA A O 1
ATOM 2412 N N . ASP A 1 313 ? 11.852 2.803 -16.834 1.00 86.81 313 ASP A N 1
ATOM 2413 C CA . ASP A 1 313 ? 12.914 3.748 -16.478 1.00 86.81 313 ASP A CA 1
ATOM 2414 C C . ASP A 1 313 ? 12.542 5.206 -16.779 1.00 86.81 313 ASP A C 1
ATOM 2416 O O . ASP A 1 313 ? 12.968 6.110 -16.063 1.00 86.81 313 ASP A O 1
ATOM 2420 N N . ASN A 1 314 ? 11.682 5.444 -17.774 1.00 88.31 314 ASN A N 1
ATOM 2421 C CA . ASN A 1 314 ? 11.147 6.773 -18.076 1.00 88.31 314 ASN A CA 1
ATOM 2422 C C . ASN A 1 314 ? 10.022 7.207 -17.119 1.00 88.31 314 ASN A C 1
ATOM 2424 O O . ASN A 1 314 ? 9.535 8.336 -17.226 1.00 88.31 314 ASN A O 1
ATOM 2428 N N . MET A 1 315 ? 9.560 6.358 -16.194 1.00 88.25 315 MET A N 1
ATOM 2429 C CA . MET A 1 315 ? 8.510 6.762 -15.263 1.00 88.25 315 MET A CA 1
ATOM 2430 C C . MET A 1 315 ? 9.024 7.807 -14.264 1.00 88.25 315 MET A C 1
ATOM 2432 O O . MET A 1 315 ? 9.866 7.535 -13.401 1.00 88.25 315 MET A O 1
ATOM 2436 N N . ILE A 1 316 ? 8.398 8.985 -14.278 1.00 87.44 316 ILE A N 1
ATOM 2437 C CA . ILE A 1 316 ? 8.736 10.073 -13.363 1.00 87.44 316 ILE A CA 1
ATOM 2438 C C . ILE A 1 316 ? 8.429 9.662 -11.917 1.00 87.44 316 ILE A C 1
ATOM 2440 O O . ILE A 1 316 ? 7.294 9.338 -11.555 1.00 87.44 316 ILE A O 1
ATOM 2444 N N . GLY A 1 317 ? 9.449 9.729 -11.059 1.00 86.12 317 GLY A N 1
ATOM 2445 C CA . GLY A 1 317 ? 9.337 9.374 -9.644 1.00 86.12 317 GLY A CA 1
ATOM 2446 C C . GLY A 1 317 ? 9.819 7.968 -9.300 1.00 86.12 317 GLY A C 1
ATOM 2447 O O . GLY A 1 317 ? 10.000 7.678 -8.118 1.00 86.12 317 GLY A O 1
ATOM 2448 N N . ARG A 1 318 ? 10.034 7.084 -10.284 1.00 89.81 318 ARG A N 1
ATOM 2449 C CA . ARG A 1 318 ? 10.516 5.721 -10.021 1.00 89.81 318 ARG A CA 1
ATOM 2450 C C . ARG A 1 318 ? 11.869 5.779 -9.318 1.00 89.81 318 ARG A C 1
ATOM 2452 O O . ARG A 1 318 ? 12.771 6.481 -9.763 1.00 89.81 318 ARG A O 1
ATOM 2459 N N . ASN A 1 319 ? 12.009 5.047 -8.216 1.00 92.50 319 ASN A N 1
ATOM 2460 C CA . ASN A 1 319 ? 13.243 4.927 -7.438 1.00 92.50 319 ASN A CA 1
ATOM 2461 C C . ASN A 1 319 ? 13.821 6.254 -6.910 1.00 92.50 319 ASN A C 1
ATOM 2463 O O . ASN A 1 319 ? 14.944 6.266 -6.403 1.00 92.50 319 ASN A O 1
ATOM 2467 N N . ILE A 1 320 ? 13.060 7.357 -6.953 1.00 92.44 320 ILE A N 1
ATOM 2468 C CA . ILE A 1 320 ? 13.498 8.620 -6.357 1.00 92.44 320 ILE A CA 1
ATOM 2469 C C . ILE A 1 320 ? 13.609 8.419 -4.839 1.00 92.44 320 ILE A C 1
ATOM 2471 O O . ILE A 1 320 ? 12.650 7.948 -4.213 1.00 92.44 320 ILE A O 1
ATOM 2475 N N . PRO A 1 321 ? 14.761 8.749 -4.230 1.00 94.50 321 PRO A N 1
ATOM 2476 C CA . PRO A 1 321 ? 14.934 8.614 -2.798 1.00 94.50 321 PRO A CA 1
ATOM 2477 C C . PRO A 1 321 ? 14.102 9.668 -2.060 1.00 94.50 321 PRO A C 1
ATOM 2479 O O . PRO A 1 321 ? 14.076 10.843 -2.434 1.00 94.50 321 PRO A O 1
ATOM 2482 N N . PHE A 1 322 ? 13.454 9.270 -0.970 1.00 94.00 322 PHE A N 1
ATOM 2483 C CA . PHE A 1 322 ? 12.776 10.192 -0.059 1.00 94.00 322 PHE A CA 1
ATOM 2484 C C . PHE A 1 322 ? 13.010 9.810 1.403 1.00 94.00 322 PHE A C 1
ATOM 2486 O O . PHE A 1 322 ? 13.300 8.657 1.725 1.00 94.00 322 PHE A O 1
ATOM 2493 N N . GLU A 1 323 ? 12.879 10.783 2.305 1.00 93.81 323 GLU A N 1
ATOM 2494 C CA . GLU A 1 323 ? 13.034 10.551 3.742 1.00 93.81 323 GLU A CA 1
ATOM 2495 C C . GLU A 1 323 ? 11.756 9.974 4.369 1.00 93.81 323 GLU A C 1
ATOM 2497 O O . GLU A 1 323 ? 10.690 10.606 4.410 1.00 93.81 323 GLU A O 1
ATOM 2502 N N . SER A 1 324 ? 11.874 8.763 4.912 1.00 94.19 324 SER A N 1
ATOM 2503 C CA . SER A 1 324 ? 10.861 8.140 5.762 1.00 94.19 324 SER A CA 1
ATOM 2504 C C . SER A 1 324 ? 11.258 8.203 7.245 1.00 94.19 324 SER A C 1
ATOM 2506 O O . SER A 1 324 ? 12.433 8.413 7.564 1.00 94.19 324 SER A O 1
ATOM 2508 N N . PRO A 1 325 ? 10.322 7.958 8.181 1.00 93.75 325 PRO A N 1
ATOM 2509 C CA . PRO A 1 325 ? 10.647 7.791 9.597 1.00 93.75 325 PRO A CA 1
ATOM 2510 C C . PRO A 1 325 ? 11.645 6.653 9.868 1.00 93.75 325 PRO A C 1
ATOM 2512 O O . PRO A 1 325 ? 12.299 6.651 10.907 1.00 93.75 325 PRO A O 1
ATOM 2515 N N . PHE A 1 326 ? 11.780 5.711 8.929 1.00 94.31 326 PHE A N 1
ATOM 2516 C CA . PHE A 1 326 ? 12.654 4.542 9.014 1.00 94.31 326 PHE A CA 1
ATOM 2517 C C . PHE A 1 326 ? 13.837 4.626 8.034 1.00 94.31 326 PHE A C 1
ATOM 2519 O O . PHE A 1 326 ? 14.354 3.607 7.571 1.00 94.31 326 PHE A O 1
ATOM 2526 N N . GLY A 1 327 ? 14.267 5.849 7.706 1.00 93.25 327 GLY A N 1
ATOM 2527 C CA . GLY A 1 327 ? 15.410 6.129 6.836 1.00 93.25 327 GLY A CA 1
ATOM 2528 C C . GLY A 1 327 ? 15.019 6.452 5.396 1.00 93.25 327 GLY A C 1
ATOM 2529 O O . GLY A 1 327 ? 13.843 6.587 5.062 1.00 93.25 327 GLY A O 1
ATOM 2530 N N . VAL A 1 328 ? 16.012 6.603 4.526 1.00 95.75 328 VAL A N 1
ATOM 2531 C CA . VAL A 1 328 ? 15.766 6.871 3.102 1.00 95.75 328 VAL A CA 1
ATOM 2532 C C . VAL A 1 328 ? 15.119 5.644 2.456 1.00 95.75 328 VAL A C 1
ATOM 2534 O O . VAL A 1 328 ? 15.506 4.517 2.773 1.00 95.75 328 VAL A O 1
ATOM 2537 N N . LYS A 1 329 ? 14.130 5.861 1.583 1.00 96.38 329 LYS A N 1
ATOM 2538 C CA . LYS A 1 329 ? 13.465 4.816 0.794 1.00 96.38 329 LYS A CA 1
ATOM 2539 C C . LYS A 1 329 ? 13.471 5.172 -0.686 1.00 96.38 329 LYS A C 1
ATOM 2541 O O . LYS A 1 329 ? 13.261 6.332 -1.036 1.00 96.38 329 LYS A O 1
ATOM 2546 N N . ALA A 1 330 ? 13.673 4.172 -1.540 1.00 95.50 330 ALA A N 1
ATOM 2547 C CA . ALA A 1 330 ? 13.399 4.278 -2.971 1.00 95.50 330 ALA A CA 1
ATOM 2548 C C . ALA A 1 330 ? 11.884 4.242 -3.201 1.00 95.50 330 ALA A C 1
ATOM 2550 O O . ALA A 1 330 ? 11.214 3.303 -2.769 1.00 95.50 330 ALA A O 1
ATOM 2551 N N . GLN A 1 331 ? 11.340 5.245 -3.885 1.00 94.06 331 GLN A N 1
ATOM 2552 C CA . GLN A 1 331 ? 9.922 5.275 -4.224 1.00 94.06 331 GLN A CA 1
ATOM 2553 C C . GLN A 1 331 ? 9.561 4.157 -5.218 1.00 94.06 331 GLN A C 1
ATOM 2555 O O . GLN A 1 331 ? 10.101 4.085 -6.320 1.00 94.06 331 GLN A O 1
ATOM 2560 N N . CYS A 1 332 ? 8.614 3.307 -4.829 1.00 93.19 332 CYS A N 1
ATOM 2561 C CA . CYS A 1 332 ? 8.050 2.234 -5.638 1.00 93.19 332 CYS A CA 1
ATOM 2562 C C . CYS A 1 332 ? 6.542 2.459 -5.754 1.00 93.19 332 CYS A C 1
ATOM 2564 O O . CYS A 1 332 ? 5.846 2.593 -4.748 1.00 93.19 332 CYS A O 1
ATOM 2566 N N . TYR A 1 333 ? 6.022 2.549 -6.973 1.00 89.50 333 TYR A N 1
ATOM 2567 C CA . TYR A 1 333 ? 4.593 2.755 -7.186 1.00 89.50 333 TYR A CA 1
ATOM 2568 C C . TYR A 1 333 ? 3.882 1.412 -7.247 1.00 89.50 333 TYR A C 1
ATOM 2570 O O . TYR A 1 333 ? 4.303 0.527 -7.979 1.00 89.50 333 TYR A O 1
ATOM 2578 N N . ALA A 1 334 ? 2.787 1.278 -6.507 1.00 89.62 334 ALA A N 1
ATOM 2579 C CA . ALA A 1 334 ? 1.953 0.084 -6.509 1.00 89.62 334 ALA A CA 1
ATOM 2580 C C . ALA A 1 334 ? 0.471 0.448 -6.666 1.00 89.62 334 ALA A C 1
ATOM 2582 O O . ALA A 1 334 ? -0.384 -0.243 -6.143 1.00 89.62 334 ALA A O 1
ATOM 2583 N N . ASP A 1 335 ? 0.145 1.535 -7.372 1.00 85.44 335 ASP A N 1
ATOM 2584 C CA . ASP A 1 335 ? -1.211 1.860 -7.846 1.00 85.44 335 ASP A CA 1
ATOM 2585 C C . ASP A 1 335 ? -1.131 2.823 -9.040 1.00 85.44 335 ASP A C 1
ATOM 2587 O O . ASP A 1 335 ? -1.304 4.042 -8.933 1.00 85.44 335 ASP A O 1
ATOM 2591 N N . TYR A 1 336 ? -0.799 2.270 -10.200 1.00 78.25 336 TYR A N 1
ATOM 2592 C CA . TYR A 1 336 ? -0.638 3.008 -11.449 1.00 78.25 336 TYR A CA 1
ATOM 2593 C C . TYR A 1 336 ? -1.981 3.467 -12.008 1.00 78.25 336 TYR A C 1
ATOM 2595 O O . TYR A 1 336 ? -2.082 4.579 -12.526 1.00 78.25 336 TYR A O 1
ATOM 2603 N N . THR A 1 337 ? -3.023 2.648 -11.837 1.00 72.38 337 THR A N 1
ATOM 2604 C CA . THR A 1 337 ? -4.352 2.901 -12.412 1.00 72.38 337 THR A CA 1
ATOM 2605 C C . THR A 1 337 ? -4.971 4.221 -11.964 1.00 72.38 337 THR A C 1
ATOM 2607 O O . THR A 1 337 ? -5.689 4.845 -12.736 1.00 72.38 337 THR A O 1
ATOM 2610 N N . ALA A 1 338 ? -4.665 4.684 -10.750 1.00 66.94 338 ALA A N 1
ATOM 2611 C CA . ALA A 1 338 ? -5.186 5.952 -10.243 1.00 66.94 338 ALA A CA 1
ATOM 2612 C C . ALA A 1 338 ? -4.148 7.055 -10.064 1.00 66.94 338 ALA A C 1
ATOM 2614 O O . ALA A 1 338 ? -4.520 8.185 -9.749 1.00 66.94 338 ALA A O 1
ATOM 2615 N N . SER A 1 339 ? -2.858 6.750 -10.208 1.00 66.00 339 SER A N 1
ATOM 2616 C CA . SER A 1 339 ? -1.813 7.768 -10.109 1.00 66.00 339 SER A CA 1
ATOM 2617 C C . SER A 1 339 ? -1.463 8.395 -11.455 1.00 66.00 339 SER A C 1
ATOM 2619 O O . SER A 1 339 ? -0.956 9.514 -11.440 1.00 66.00 339 SER A O 1
ATOM 2621 N N . GLY A 1 340 ? -1.756 7.720 -12.580 1.00 68.00 340 GLY A N 1
ATOM 2622 C CA . GLY A 1 340 ? -1.578 8.265 -13.931 1.00 68.00 340 GLY A CA 1
ATOM 2623 C C . GLY A 1 340 ? -0.179 8.842 -14.143 1.00 68.00 340 GLY A C 1
ATOM 2624 O O . GLY A 1 340 ? -0.047 9.974 -14.600 1.00 68.00 340 GLY A O 1
ATOM 2625 N N . LYS A 1 341 ? 0.855 8.120 -13.690 1.00 80.00 341 LYS A N 1
ATOM 2626 C CA . LYS A 1 341 ? 2.226 8.638 -13.643 1.00 80.00 341 LYS A CA 1
ATOM 2627 C C . LYS A 1 341 ? 2.720 8.978 -15.043 1.00 80.00 341 LYS A C 1
ATOM 2629 O O . LYS A 1 341 ? 2.635 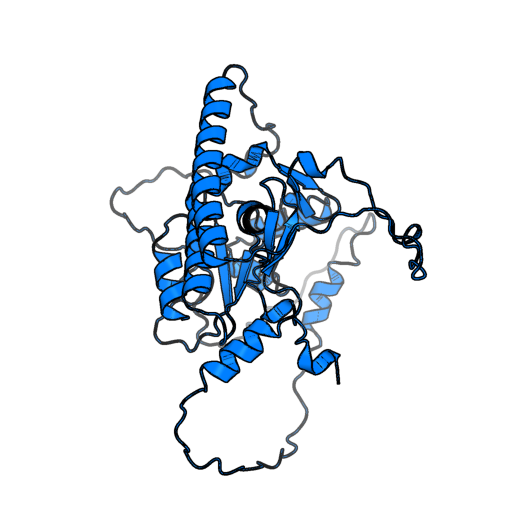8.160 -15.954 1.00 80.00 341 LYS A O 1
ATOM 2634 N N . ALA A 1 342 ? 3.231 10.197 -15.172 1.00 82.38 342 ALA A N 1
ATOM 2635 C CA . ALA A 1 342 ? 3.789 10.700 -16.410 1.00 82.38 342 ALA A CA 1
ATOM 2636 C C . ALA A 1 342 ? 5.098 9.984 -16.765 1.00 82.38 342 ALA A C 1
ATOM 2638 O O . ALA A 1 342 ? 5.851 9.536 -15.892 1.00 82.38 342 ALA A O 1
ATOM 2639 N N . ILE A 1 343 ? 5.350 9.909 -18.066 1.00 86.44 343 ILE A N 1
ATOM 2640 C CA . ILE A 1 343 ? 6.556 9.340 -18.657 1.00 86.44 343 ILE A CA 1
ATOM 2641 C C . ILE A 1 343 ? 7.409 10.513 -19.136 1.00 86.44 343 ILE A C 1
ATOM 2643 O O . ILE A 1 343 ? 6.913 11.386 -19.847 1.00 86.44 343 ILE A O 1
ATOM 2647 N N . GLU A 1 344 ? 8.683 10.543 -18.753 1.00 86.31 344 GLU A N 1
ATOM 2648 C CA . GLU A 1 344 ? 9.594 11.658 -19.020 1.00 86.31 344 GLU A CA 1
ATOM 2649 C C . GLU A 1 344 ? 9.684 11.996 -20.512 1.00 86.31 344 GLU A C 1
ATOM 2651 O O . GLU A 1 344 ? 9.585 13.163 -20.886 1.00 86.31 344 GLU A O 1
ATOM 2656 N N . SER A 1 345 ? 9.762 10.982 -21.375 1.00 85.69 345 SER A N 1
ATOM 2657 C CA . SER A 1 345 ? 9.805 11.166 -22.827 1.00 85.69 345 SER A CA 1
ATOM 2658 C C . SER A 1 345 ? 8.572 11.868 -23.413 1.00 85.69 345 SER A C 1
ATOM 2660 O O . SER A 1 345 ? 8.681 12.478 -24.473 1.00 85.69 345 SER A O 1
ATOM 2662 N N . ILE A 1 346 ? 7.405 11.771 -22.763 1.00 84.44 346 ILE A N 1
ATOM 2663 C CA . ILE A 1 346 ? 6.168 12.443 -23.195 1.00 84.44 346 ILE A CA 1
ATOM 2664 C C . ILE A 1 346 ? 6.156 13.893 -22.707 1.00 84.44 346 ILE A C 1
ATOM 2666 O O . ILE A 1 346 ? 5.788 14.785 -23.461 1.00 84.44 346 ILE A O 1
ATOM 2670 N N . GLU A 1 347 ? 6.583 14.135 -21.467 1.00 85.50 347 GLU A N 1
ATOM 2671 C CA . GLU A 1 347 ? 6.581 15.477 -20.864 1.00 85.50 347 GLU A CA 1
ATOM 2672 C C . GLU A 1 347 ? 7.675 16.399 -21.430 1.00 85.50 347 GLU A C 1
ATOM 2674 O O . GLU A 1 347 ? 7.596 17.618 -21.282 1.00 85.50 347 GLU A O 1
ATOM 2679 N N . GLN A 1 348 ? 8.717 15.833 -22.047 1.00 80.06 348 GLN A N 1
ATOM 2680 C CA . GLN A 1 348 ? 9.815 16.583 -22.670 1.00 80.06 348 GLN A CA 1
ATOM 2681 C C . GLN A 1 348 ? 9.594 16.915 -24.159 1.00 80.06 348 GLN A C 1
ATOM 2683 O O . GLN A 1 348 ? 10.434 17.608 -24.740 1.00 80.06 348 GLN A O 1
ATOM 2688 N N . PHE A 1 349 ? 8.512 16.424 -24.774 1.00 67.69 349 PHE A N 1
ATOM 2689 C CA . PHE A 1 349 ? 8.150 16.704 -26.169 1.00 67.69 349 PHE A CA 1
ATOM 2690 C C . PHE A 1 349 ? 7.362 18.014 -26.289 1.00 67.69 349 PHE A C 1
ATOM 2692 O O . PHE A 1 349 ? 7.654 18.792 -27.230 1.00 67.69 349 PHE A O 1
#

Sequence (349 aa):
HVKHVRESLSQNDHIVLLGCHDDDVDQLPVFSFVIRFGDRFLHHNFVCALLNDLFGIQTRGGCQCAGPYGARLLGLSPGHIAALGDAVAAKNEVLKPGVVRMSFPYFVDDDEMEYILEAVNFVASHGWKFLPQYAFDDHTSAWHHISRVSSVKLSLIHMRLRSSKTTSLSTSPEPIHDVAAHRRENLTQAAKLAAACIQKAVSSDSEGQKLAKSDEWLQVEESDEADPTLSSNSNPFTSTATSSIDLEADRMDTNDKEEAATLLDADADIALIESFEKEFNPTLSSSSFDTITTSVEAADNVVDERLLQDIADNMIGRNIPFESPFGVKAQCYADYTASGKAIESIEQF